Protein AF-A0A1I7Y9I7-F1 (afdb_monomer_lite)

Sequence (312 aa):
MQNTPDSHAILRVRGLSKQYANGHQALHALDLDIWRGEIFALLGSNGAGKTTLISIICGLVNRSSGTVLVDGADNVTDYKRARQKIGLVPQELSADSFETVWNTVSFSRGLFGKAPNPALIEQILKDLSLGTIMNWYAILAIYRYEMSRTRRTLLQSIVAPVISTALYFVVFGAAIGHRINEIGGVPYGAFIVPGLTMLSVLTHSVSNAAFGIYFPRFTRNIYEILSAPISHFEVTLAFVGAAATKSLFLAAIILITARLFVPYEIAHPIWMLCFLALTALTFSLLGFIIGIWADNFEKLQFVPMLILTPLT

pLDDT: mean 87.61, std 10.43, range [32.88, 97.62]

Radius of gyration: 32.24 Å; chains: 1; bounding box: 88×44×81 Å

Secondary structure (DSSP, 8-state):
--------EEEEEEEEEEE-TTS-EEEEEEEEEEETT--------TTSSHHHHHHHHTTSS--SEEEEEETTEETTTTHHHHHTT-----SS----TTS-HHHHHHHHHHHTTPPP-HHHHHHHHHHTT---S--HHHHHHHHHHHHHHHHTTHIIIIIHHHHHHHHHHHHHHHHHTTT--EETTEEHHHHHHHHHHHHHHHHHHHHHHHHHHHHHHHTTTHHHHHHSS--HHHHHHHHHHHHHHHHHHHHHHHHHHHHHHS----S-HHHHHHHHHHHHHHHHHHHHHHHHH-SSHHHHHHHHHHHTGGG-

Structure (mmCIF, N/CA/C/O backbone):
data_AF-A0A1I7Y9I7-F1
#
_entry.id   AF-A0A1I7Y9I7-F1
#
loop_
_atom_site.group_PDB
_atom_site.id
_atom_site.type_symbol
_atom_site.label_atom_id
_atom_site.label_alt_id
_atom_site.label_comp_id
_atom_site.label_asym_id
_atom_site.label_entity_id
_atom_site.label_seq_id
_atom_site.pdbx_PDB_ins_code
_atom_site.Cartn_x
_atom_site.Cartn_y
_atom_site.Cartn_z
_atom_site.occupancy
_atom_site.B_iso_or_equiv
_atom_site.auth_seq_id
_atom_site.auth_comp_id
_atom_site.auth_asym_id
_atom_site.auth_atom_id
_atom_site.pdbx_PDB_model_num
ATOM 1 N N . MET A 1 1 ? -47.576 -13.200 9.255 1.00 38.28 1 MET A N 1
ATOM 2 C CA . MET A 1 1 ? -47.176 -13.575 10.627 1.00 38.28 1 MET A CA 1
ATOM 3 C C . MET A 1 1 ? -46.655 -12.314 11.295 1.00 38.28 1 MET A C 1
ATOM 5 O O . MET A 1 1 ? -45.637 -11.793 10.865 1.00 38.28 1 MET A O 1
ATOM 9 N N . GLN A 1 2 ? -47.435 -11.739 12.211 1.00 32.88 2 GLN A N 1
ATOM 10 C CA . GLN A 1 2 ? -47.066 -10.536 12.959 1.00 32.88 2 GLN A CA 1
ATOM 11 C C . GLN A 1 2 ? -46.023 -10.930 14.012 1.00 32.88 2 GLN A C 1
ATOM 13 O O . GLN A 1 2 ? -46.322 -11.737 14.886 1.00 32.88 2 GLN A O 1
ATOM 18 N N . ASN A 1 3 ? -44.804 -10.398 13.897 1.00 39.28 3 ASN A N 1
ATOM 19 C CA . ASN A 1 3 ? -43.788 -10.483 14.945 1.00 39.28 3 ASN A CA 1
ATOM 20 C C . ASN A 1 3 ? -44.293 -9.665 16.140 1.00 39.28 3 ASN A C 1
ATOM 22 O O . ASN A 1 3 ? -44.240 -8.437 16.117 1.00 39.28 3 ASN A O 1
ATOM 26 N N . THR A 1 4 ? -44.802 -10.326 17.176 1.00 45.03 4 THR A N 1
ATOM 27 C CA . THR A 1 4 ? -44.813 -9.737 18.517 1.00 45.03 4 THR A CA 1
ATOM 28 C C . THR A 1 4 ? -43.364 -9.405 18.872 1.00 45.03 4 THR A C 1
ATOM 30 O O . THR A 1 4 ? -42.534 -10.314 18.815 1.00 45.03 4 THR A O 1
ATOM 33 N N . PRO A 1 5 ? -43.014 -8.142 19.175 1.00 50.31 5 PRO A N 1
ATOM 34 C CA . PRO A 1 5 ? -41.663 -7.820 19.609 1.00 50.31 5 PRO A CA 1
ATOM 35 C C . PRO A 1 5 ? -41.369 -8.631 20.871 1.00 50.31 5 PRO A C 1
ATOM 37 O O . PRO A 1 5 ? -42.155 -8.593 21.819 1.00 50.31 5 PRO A O 1
ATOM 40 N N . ASP A 1 6 ? -40.269 -9.388 20.867 1.00 54.31 6 ASP A N 1
ATOM 41 C CA . ASP A 1 6 ? -39.755 -10.039 22.069 1.00 54.31 6 ASP A CA 1
ATOM 42 C C . ASP A 1 6 ? -39.681 -8.979 23.175 1.00 54.31 6 ASP A C 1
ATOM 44 O O . ASP A 1 6 ? -38.880 -8.046 23.111 1.00 54.31 6 ASP A O 1
ATOM 48 N N . SER A 1 7 ? -40.513 -9.110 24.208 1.00 65.31 7 SER A N 1
ATOM 49 C CA . SER A 1 7 ? -40.593 -8.187 25.348 1.00 65.31 7 SER A CA 1
ATOM 50 C C . SER A 1 7 ? -39.390 -8.317 26.296 1.00 65.31 7 SER A C 1
ATOM 52 O O . SER A 1 7 ? -39.494 -8.075 27.501 1.00 65.31 7 SER A O 1
ATOM 54 N N . HIS A 1 8 ? -38.234 -8.718 25.769 1.00 81.25 8 HIS A N 1
ATOM 55 C CA . HIS A 1 8 ? -37.005 -8.975 26.499 1.00 81.25 8 HIS A CA 1
ATOM 56 C C . HIS A 1 8 ? -35.951 -7.917 26.147 1.00 81.25 8 HIS A C 1
ATOM 58 O O . HIS A 1 8 ? -35.305 -7.975 25.097 1.00 81.25 8 HIS A O 1
ATOM 64 N N . ALA A 1 9 ? -35.750 -6.954 27.049 1.00 90.75 9 ALA A N 1
ATOM 65 C CA . ALA A 1 9 ? -34.676 -5.972 26.929 1.00 90.75 9 ALA A CA 1
ATOM 66 C C . ALA A 1 9 ? -33.310 -6.681 26.989 1.00 90.75 9 ALA A C 1
ATOM 68 O O . ALA A 1 9 ? -33.041 -7.440 27.923 1.00 90.75 9 ALA A O 1
ATOM 69 N N . ILE A 1 10 ? -32.449 -6.451 25.992 1.00 95.25 10 ILE A N 1
ATOM 70 C CA . ILE A 1 10 ? -31.089 -7.009 25.962 1.00 95.25 10 ILE A CA 1
ATOM 71 C C . ILE A 1 10 ? -30.159 -6.261 26.923 1.00 95.25 10 ILE A C 1
ATOM 73 O O . ILE A 1 10 ? -29.255 -6.865 27.500 1.00 95.25 10 ILE A O 1
ATOM 77 N N . LEU A 1 11 ? -30.418 -4.971 27.141 1.00 96.75 11 LEU A N 1
ATOM 78 C CA . LEU A 1 11 ? -29.787 -4.152 28.167 1.00 96.75 11 LEU A CA 1
ATOM 79 C C . LEU A 1 11 ? -30.879 -3.451 28.972 1.00 96.75 11 LEU A C 1
ATOM 81 O O . LEU A 1 11 ? -31.744 -2.794 28.396 1.00 96.75 11 LEU A O 1
ATOM 85 N N . ARG A 1 12 ? -30.803 -3.553 30.297 1.00 97.19 12 ARG A N 1
ATOM 86 C CA . ARG A 1 12 ? -31.675 -2.833 31.225 1.00 97.19 12 ARG A CA 1
ATOM 87 C C . ARG A 1 12 ? -30.842 -2.118 32.274 1.00 97.19 12 ARG A C 1
ATOM 89 O O . ARG A 1 12 ? -30.102 -2.747 33.024 1.00 97.19 12 ARG A O 1
ATOM 96 N N . VAL A 1 13 ? -30.998 -0.808 32.343 1.00 97.38 13 VAL A N 1
ATOM 97 C CA . VAL A 1 13 ? -30.349 0.084 33.300 1.00 97.38 13 VAL A CA 1
ATOM 98 C C . VAL A 1 13 ? -31.434 0.709 34.167 1.00 97.38 13 VAL A C 1
ATOM 100 O O . VAL A 1 13 ? -32.435 1.199 33.636 1.00 97.38 13 VAL A O 1
ATOM 103 N N . ARG A 1 14 ? -31.260 0.664 35.492 1.00 97.25 14 ARG A N 1
ATOM 104 C CA . ARG A 1 14 ? -32.201 1.266 36.444 1.00 97.25 14 ARG A CA 1
ATOM 105 C C . ARG A 1 14 ? -31.511 2.106 37.505 1.00 97.25 14 ARG A C 1
ATOM 107 O O . ARG A 1 14 ? -30.622 1.600 38.196 1.00 97.25 14 ARG A O 1
ATOM 114 N N . GLY A 1 15 ? -31.943 3.358 37.650 1.00 96.38 15 GLY A N 1
ATOM 115 C CA . GLY A 1 15 ? -31.462 4.313 38.648 1.00 96.38 15 GLY A CA 1
ATOM 116 C C . GLY A 1 15 ? -29.943 4.497 38.641 1.00 96.38 15 GLY A C 1
ATOM 117 O O . GLY A 1 15 ? -29.339 4.712 39.694 1.00 96.38 15 GLY A O 1
ATOM 118 N N . LEU A 1 16 ? -29.295 4.351 37.482 1.00 96.81 16 LEU A N 1
ATOM 119 C CA . LEU A 1 16 ? -27.842 4.289 37.403 1.00 96.81 16 LEU A CA 1
ATOM 120 C C . LEU A 1 16 ? -27.217 5.647 37.715 1.00 96.81 16 LEU A C 1
ATOM 122 O O . LEU A 1 16 ? -27.436 6.628 37.007 1.00 96.81 16 LEU A O 1
ATOM 126 N N . SER A 1 17 ? -26.374 5.678 38.746 1.00 95.75 17 SER A N 1
ATOM 127 C CA . SER A 1 17 ? -25.630 6.879 39.124 1.00 95.75 17 SER A CA 1
ATOM 128 C C . SER A 1 17 ? -24.140 6.602 39.260 1.00 95.75 17 SER A C 1
ATOM 130 O O . SER A 1 17 ? -23.711 5.513 39.661 1.00 95.75 17 SER A O 1
ATOM 132 N N . LYS A 1 18 ? -23.336 7.622 38.953 1.00 95.81 18 LYS A N 1
ATOM 133 C CA . LYS A 1 18 ? -21.884 7.585 39.117 1.00 95.81 18 LYS A CA 1
ATOM 134 C C . LYS A 1 18 ? -21.380 8.912 39.652 1.00 95.81 18 LYS A C 1
ATOM 136 O O . LYS A 1 18 ? -21.510 9.936 38.987 1.00 95.81 18 LYS A O 1
ATOM 141 N N . GLN A 1 19 ? -20.739 8.851 40.811 1.00 94.44 19 GLN A N 1
ATOM 142 C CA . GLN A 1 19 ? -19.940 9.929 41.374 1.00 94.44 19 GLN A CA 1
ATOM 143 C C . GLN A 1 19 ? -18.486 9.462 41.486 1.00 94.44 19 GLN A C 1
ATOM 145 O O . GLN A 1 19 ? -18.211 8.328 41.894 1.00 94.44 19 GLN A O 1
ATOM 150 N N . TYR A 1 20 ? -17.557 10.311 41.058 1.00 91.50 20 TYR A N 1
ATOM 151 C CA . TYR A 1 20 ? -16.122 10.083 41.204 1.00 91.50 20 TYR A CA 1
ATOM 152 C C . TYR A 1 20 ? -15.622 10.634 42.545 1.00 91.50 20 TYR A C 1
ATOM 154 O O . TYR A 1 20 ? -16.283 11.455 43.175 1.00 91.50 20 TYR A O 1
ATOM 162 N N . ALA A 1 21 ? -14.444 10.186 42.992 1.00 88.69 21 ALA A N 1
ATOM 163 C CA . ALA A 1 21 ? -13.888 10.552 44.300 1.00 88.69 21 ALA A CA 1
ATOM 164 C C . ALA A 1 21 ? -13.658 12.067 44.476 1.00 88.69 21 ALA A C 1
ATOM 166 O O . ALA A 1 21 ? -13.706 12.574 45.588 1.00 88.69 21 ALA A O 1
ATOM 167 N N . ASN A 1 22 ? -13.470 12.798 43.375 1.00 89.81 22 ASN A N 1
ATOM 168 C CA . ASN A 1 22 ? -13.373 14.260 43.349 1.00 89.81 22 ASN A CA 1
ATOM 169 C C . ASN A 1 22 ? -14.732 14.976 43.516 1.00 89.81 22 ASN A C 1
ATOM 171 O O . ASN A 1 22 ? -14.813 16.184 43.324 1.00 89.81 22 ASN A O 1
ATOM 175 N N . GLY A 1 23 ? -15.807 14.237 43.797 1.00 86.69 23 GLY A N 1
ATOM 176 C CA . GLY A 1 23 ? -17.163 14.760 43.932 1.00 86.69 23 GLY A CA 1
ATOM 177 C C . GLY A 1 23 ? -17.905 14.949 42.608 1.00 86.69 23 GLY A C 1
ATOM 178 O O . GLY A 1 23 ? -19.117 15.159 42.638 1.00 86.69 23 GLY A O 1
ATOM 179 N N . HIS A 1 24 ? -17.238 14.818 41.453 1.00 90.44 24 HIS A N 1
ATOM 180 C CA . HIS A 1 24 ? -17.866 15.008 40.145 1.00 90.44 24 HIS A CA 1
ATOM 181 C C . HIS A 1 24 ? -18.912 13.921 39.873 1.00 90.44 24 HIS A C 1
ATOM 183 O O . HIS A 1 24 ? -18.593 12.729 39.772 1.00 90.44 24 HIS A O 1
ATOM 189 N N . GLN A 1 25 ? -20.163 14.339 39.702 1.00 91.44 25 GLN A N 1
ATOM 190 C CA . GLN A 1 25 ? -21.264 13.461 39.334 1.00 91.44 25 GLN A CA 1
ATOM 191 C C . GLN A 1 25 ? -21.340 13.339 37.811 1.00 91.44 25 GLN A C 1
ATOM 193 O O . GLN A 1 25 ? -21.573 14.313 37.109 1.00 91.44 25 GLN A O 1
ATOM 198 N N . ALA A 1 26 ? -21.088 12.137 37.298 1.00 91.75 26 ALA A N 1
ATOM 199 C CA . ALA A 1 26 ? -21.050 11.864 35.863 1.00 91.75 26 ALA A CA 1
ATOM 200 C C . ALA A 1 26 ? -22.346 11.251 35.321 1.00 91.75 26 ALA A C 1
ATOM 202 O O . ALA A 1 26 ? -22.600 11.361 34.127 1.00 91.75 26 ALA A O 1
ATOM 203 N N . LEU A 1 27 ? -23.144 10.590 36.169 1.00 93.81 27 LEU A N 1
ATOM 204 C CA . LEU A 1 27 ? -24.463 10.055 35.813 1.00 93.81 27 LEU A CA 1
ATOM 205 C C . LEU A 1 27 ? -25.459 10.323 36.946 1.00 93.81 27 LEU A C 1
ATOM 207 O O . LEU A 1 27 ? -25.121 10.143 38.123 1.00 93.81 27 LEU A O 1
ATOM 211 N N . HIS A 1 28 ? -26.682 10.703 36.576 1.00 93.62 28 HIS A N 1
ATOM 212 C CA . HIS A 1 28 ? -27.761 11.094 37.485 1.00 93.62 28 HIS A CA 1
ATOM 213 C C . HIS A 1 28 ? -28.963 10.154 37.314 1.00 93.62 28 HIS A C 1
ATOM 215 O O . HIS A 1 28 ? -29.767 10.375 36.416 1.00 93.62 28 HIS A O 1
ATOM 221 N N . ALA A 1 29 ? -29.063 9.113 38.150 1.00 93.38 29 ALA A N 1
ATOM 222 C CA . ALA A 1 29 ? -30.206 8.191 38.234 1.00 93.38 29 ALA A CA 1
ATOM 223 C C . ALA A 1 29 ? -30.833 7.808 36.874 1.00 93.38 29 ALA A C 1
ATOM 225 O O . ALA A 1 29 ? -32.035 7.934 36.672 1.00 93.38 29 ALA A O 1
ATOM 226 N N . LEU A 1 30 ? -30.000 7.361 35.934 1.00 94.88 30 LEU A N 1
ATOM 227 C CA . LEU A 1 30 ? -30.407 7.061 34.564 1.00 94.88 30 LEU A CA 1
ATOM 228 C C . LEU A 1 30 ? -31.185 5.738 34.489 1.00 94.88 30 LEU A C 1
ATOM 230 O O . LEU A 1 30 ? -30.700 4.707 34.965 1.00 94.88 30 LEU A O 1
ATOM 234 N N . ASP A 1 31 ? -32.323 5.760 33.799 1.00 96.25 31 ASP A N 1
ATOM 235 C CA . ASP A 1 31 ? -33.050 4.575 33.343 1.00 96.25 31 ASP A CA 1
ATOM 236 C C . ASP A 1 31 ? -32.919 4.442 31.820 1.00 96.25 31 ASP A C 1
ATOM 238 O O . ASP A 1 31 ? -33.086 5.414 31.084 1.00 96.25 31 ASP A O 1
ATOM 242 N N . LEU A 1 32 ? -32.600 3.240 31.340 1.00 95.88 32 LEU A N 1
ATOM 243 C CA . LEU A 1 32 ? -32.467 2.943 29.912 1.00 95.88 32 LEU A CA 1
ATOM 244 C C . LEU A 1 32 ? -32.818 1.478 29.658 1.00 95.88 32 LEU A C 1
ATOM 246 O O . LEU A 1 32 ? -32.292 0.594 30.332 1.00 95.88 32 LEU A O 1
ATOM 250 N N . ASP A 1 33 ? -33.660 1.226 28.663 1.00 95.81 33 ASP A N 1
ATOM 251 C CA . ASP A 1 33 ? -33.882 -0.105 28.102 1.00 95.81 33 ASP A CA 1
ATOM 252 C C . ASP A 1 33 ? -33.465 -0.094 26.635 1.00 95.81 33 ASP A C 1
ATOM 254 O O . ASP A 1 33 ? -33.832 0.819 25.901 1.00 95.81 33 ASP A O 1
ATOM 258 N N . ILE A 1 34 ? -32.707 -1.109 26.223 1.00 95.75 34 ILE A N 1
ATOM 259 C CA . ILE A 1 34 ? -32.416 -1.388 24.815 1.00 95.75 34 ILE A CA 1
ATOM 260 C C . ILE A 1 34 ? -32.952 -2.780 24.508 1.00 95.75 34 ILE A C 1
ATOM 262 O O . ILE A 1 34 ? -32.683 -3.739 25.244 1.00 95.75 34 ILE A O 1
ATOM 266 N N . TRP A 1 35 ? -33.702 -2.899 23.421 1.00 94.44 35 TRP A N 1
ATOM 267 C CA . TRP A 1 35 ? -34.320 -4.146 22.987 1.00 94.44 35 TRP A CA 1
ATOM 268 C C . TRP A 1 35 ? -33.414 -4.919 22.025 1.00 94.44 35 TRP A C 1
ATOM 270 O O . TRP A 1 35 ? -32.509 -4.377 21.387 1.00 94.44 35 TRP A O 1
ATOM 280 N N . ARG A 1 36 ? -33.617 -6.235 21.928 1.00 92.50 36 ARG A N 1
ATOM 281 C CA . ARG A 1 36 ? -32.834 -7.071 21.009 1.00 92.50 36 ARG A CA 1
ATOM 282 C C . ARG A 1 36 ? -33.066 -6.611 19.561 1.00 92.50 36 ARG A C 1
ATOM 284 O O . ARG A 1 36 ? -34.201 -6.543 19.111 1.00 92.50 36 ARG A O 1
ATOM 291 N N . GLY A 1 37 ? -31.979 -6.341 18.836 1.00 90.44 37 GLY A N 1
ATOM 292 C CA . GLY A 1 37 ? -32.019 -5.865 17.446 1.00 90.44 37 GLY A CA 1
ATOM 293 C C . GLY A 1 37 ? -32.150 -4.346 17.292 1.00 90.44 37 GLY A C 1
ATOM 294 O O . GLY A 1 37 ? -32.095 -3.850 16.170 1.00 90.44 37 GLY A O 1
ATOM 295 N N . GLU A 1 38 ? -32.284 -3.605 18.392 1.00 93.00 38 GLU A N 1
ATOM 296 C CA . GLU A 1 38 ? -32.319 -2.145 18.374 1.00 93.00 38 GLU A CA 1
ATOM 297 C C . GLU A 1 38 ? -30.912 -1.550 18.214 1.00 93.00 38 GLU A C 1
ATOM 299 O O . GLU A 1 38 ? -29.943 -2.022 18.813 1.00 93.00 38 GLU A O 1
ATOM 304 N N . ILE A 1 39 ? -30.809 -0.481 17.421 1.00 93.25 39 ILE A N 1
ATOM 305 C CA . ILE A 1 39 ? -29.609 0.354 17.330 1.00 93.25 39 ILE A CA 1
ATOM 306 C C . ILE A 1 39 ? -29.870 1.616 18.145 1.00 93.25 39 ILE A C 1
ATOM 308 O O . ILE A 1 39 ? -30.715 2.433 17.783 1.00 93.25 39 ILE A O 1
ATOM 312 N N . PHE A 1 40 ? -29.117 1.786 19.228 1.00 93.25 40 PHE A N 1
ATOM 313 C CA . PHE A 1 40 ? -29.239 2.933 20.119 1.00 93.25 40 PHE A CA 1
ATOM 314 C C . PHE A 1 40 ? -28.065 3.898 19.922 1.00 93.25 40 PHE A C 1
ATOM 316 O O . PHE A 1 40 ? -26.903 3.509 20.054 1.00 93.25 40 PHE A O 1
ATOM 323 N N . ALA A 1 41 ? -28.360 5.167 19.633 1.00 93.38 41 ALA A N 1
ATOM 324 C CA . ALA A 1 41 ? -27.356 6.216 19.482 1.00 93.38 41 ALA A CA 1
ATOM 325 C C . ALA A 1 41 ? -27.332 7.128 20.717 1.00 93.38 41 ALA A C 1
ATOM 327 O O . ALA A 1 41 ? -28.344 7.722 21.083 1.00 93.38 41 ALA A O 1
ATOM 328 N N . LEU A 1 42 ? -26.159 7.278 21.337 1.00 92.06 42 LEU A N 1
ATOM 329 C CA . LEU A 1 42 ? -25.968 8.136 22.507 1.00 92.06 42 LEU A CA 1
ATOM 330 C C . LEU A 1 42 ? -25.325 9.473 22.102 1.00 92.06 42 LEU A C 1
ATOM 332 O O . LEU A 1 42 ? -24.136 9.534 21.791 1.00 92.06 42 LEU A O 1
ATOM 336 N N . LEU A 1 43 ? -26.105 10.554 22.145 1.00 92.62 43 LEU A N 1
ATOM 337 C CA . LEU A 1 43 ? -25.682 11.916 21.796 1.00 92.62 43 LEU A CA 1
ATOM 338 C C . LEU A 1 43 ? -25.595 12.818 23.033 1.00 92.62 43 LEU A C 1
ATOM 340 O O . LEU A 1 43 ? -26.382 12.704 23.965 1.00 92.62 43 LEU A O 1
ATOM 344 N N . GLY A 1 44 ? -24.623 13.731 23.042 1.00 90.56 44 GLY A N 1
ATOM 345 C CA . GLY A 1 44 ? -24.433 14.703 24.121 1.00 90.56 44 GLY A CA 1
ATOM 346 C C . GLY A 1 44 ? -23.098 15.439 24.012 1.00 90.56 44 GLY A C 1
ATOM 347 O O . GLY A 1 44 ? -22.206 14.993 23.287 1.00 90.56 44 GLY A O 1
ATOM 348 N N . SER A 1 45 ? -22.929 16.535 24.753 1.00 91.81 45 SER A N 1
ATOM 349 C CA . SER A 1 45 ? -21.682 17.314 24.803 1.00 91.81 45 SER A CA 1
ATOM 350 C C . SER A 1 45 ? -20.503 16.513 25.383 1.00 91.81 45 SER A C 1
ATOM 352 O O . SER A 1 45 ? -20.665 15.428 25.963 1.00 91.81 45 SER A O 1
ATOM 354 N N . ASN A 1 46 ? -19.279 17.016 25.209 1.00 87.50 46 ASN A N 1
ATOM 355 C CA . ASN A 1 46 ? -18.111 16.452 25.888 1.00 87.50 46 ASN A CA 1
ATOM 356 C C . ASN A 1 46 ? -18.291 16.574 27.406 1.00 87.50 46 ASN A C 1
ATOM 358 O O . ASN A 1 46 ? -18.728 17.608 27.899 1.00 87.50 46 ASN A O 1
ATOM 362 N N . GLY A 1 47 ? -18.002 15.495 28.136 1.00 85.00 47 GLY A N 1
ATOM 363 C CA . GLY A 1 47 ? -18.220 15.432 29.586 1.00 85.00 47 GLY A CA 1
ATOM 364 C C . GLY A 1 47 ? -19.630 15.018 30.026 1.00 85.00 47 GLY A C 1
ATOM 365 O O . GLY A 1 47 ? -19.818 14.752 31.205 1.00 85.00 47 GLY A O 1
ATOM 366 N N . ALA A 1 48 ? -20.594 14.836 29.114 1.00 88.88 48 ALA A N 1
ATOM 367 C CA . ALA A 1 48 ? -21.971 14.430 29.448 1.00 88.88 48 ALA A CA 1
ATOM 368 C C . ALA A 1 48 ? -22.129 12.993 30.011 1.00 88.88 48 ALA A C 1
ATOM 370 O O . ALA A 1 48 ? -23.235 12.471 30.072 1.00 88.88 48 ALA A O 1
ATOM 371 N N . GLY A 1 49 ? -21.036 12.300 30.351 1.00 91.31 49 GLY A N 1
ATOM 372 C CA . GLY A 1 49 ? -21.089 10.954 30.933 1.00 91.31 49 GLY A CA 1
ATOM 373 C C . GLY A 1 49 ? -21.246 9.801 29.934 1.00 91.31 49 GLY A C 1
ATOM 374 O O . GLY A 1 49 ? -21.378 8.658 30.358 1.00 91.31 49 GLY A O 1
ATOM 375 N N . LYS A 1 50 ? -21.168 10.044 28.617 1.00 94.38 50 LYS A N 1
ATOM 376 C CA . LYS A 1 50 ? -21.311 9.001 27.575 1.00 94.38 50 LYS A CA 1
ATOM 377 C C . LYS A 1 50 ? -20.327 7.839 27.746 1.00 94.38 50 LYS A C 1
ATOM 379 O O . LYS A 1 50 ? -20.721 6.683 27.881 1.00 94.38 50 LYS A O 1
ATOM 384 N N . THR A 1 51 ? -19.038 8.166 27.807 1.00 93.06 51 THR A N 1
ATOM 385 C CA . THR A 1 51 ? -17.962 7.189 28.010 1.00 93.06 51 THR A CA 1
ATOM 386 C C . THR A 1 51 ? -18.067 6.521 29.379 1.00 93.06 51 THR A C 1
ATOM 388 O O . THR A 1 51 ? -17.767 5.335 29.505 1.00 93.06 51 THR A O 1
ATOM 391 N N . THR A 1 52 ? -18.555 7.243 30.394 1.00 94.38 52 THR A N 1
ATOM 392 C CA . THR A 1 52 ? -18.812 6.695 31.732 1.00 94.38 52 THR A CA 1
ATOM 393 C C . THR A 1 52 ? -19.938 5.663 31.704 1.00 94.38 52 THR A C 1
ATOM 395 O O . THR A 1 52 ? -19.770 4.585 32.266 1.00 94.38 52 THR A O 1
ATOM 398 N N . LEU A 1 53 ? -21.049 5.948 31.017 1.00 95.19 53 LEU A N 1
ATOM 399 C CA . LEU A 1 53 ? -22.171 5.026 30.848 1.00 95.19 53 LEU A CA 1
ATOM 400 C C . LEU A 1 53 ? -21.725 3.741 30.145 1.00 95.19 53 LEU A C 1
ATOM 402 O O . LEU A 1 53 ? -21.933 2.656 30.683 1.00 95.19 53 LEU A O 1
ATOM 406 N N . ILE A 1 54 ? -21.055 3.865 28.994 1.00 95.00 54 ILE A N 1
ATOM 407 C CA . ILE A 1 54 ? -20.549 2.713 28.230 1.00 95.00 54 ILE A CA 1
ATOM 408 C C . ILE A 1 54 ? -19.572 1.894 29.083 1.00 95.00 54 ILE A C 1
ATOM 410 O O . ILE A 1 54 ? -19.727 0.682 29.208 1.00 95.00 54 ILE A O 1
ATOM 414 N N . SER A 1 55 ? -18.617 2.550 29.747 1.00 93.75 55 SER A N 1
ATOM 415 C CA . SER A 1 55 ? -17.647 1.876 30.621 1.00 93.75 55 SER A CA 1
ATOM 416 C C . SER A 1 55 ? -18.305 1.132 31.781 1.00 93.75 55 SER A C 1
ATOM 418 O O . SER A 1 55 ? -17.860 0.042 32.138 1.00 93.75 55 SER A O 1
ATOM 420 N N . ILE A 1 56 ? -19.363 1.694 32.374 1.00 95.69 56 ILE A N 1
ATOM 421 C CA . ILE A 1 56 ? -20.121 1.012 33.424 1.00 95.69 56 ILE A CA 1
ATOM 422 C C . ILE A 1 56 ? -20.856 -0.191 32.843 1.00 95.69 56 ILE A C 1
ATOM 424 O O . ILE A 1 56 ? -20.736 -1.274 33.403 1.00 95.69 56 ILE A O 1
ATOM 428 N N . ILE A 1 57 ? -21.562 -0.047 31.718 1.00 95.50 57 ILE A N 1
ATOM 429 C CA . ILE A 1 57 ? -22.279 -1.161 31.075 1.00 95.50 57 ILE A CA 1
ATOM 430 C C . ILE A 1 57 ? -21.328 -2.326 30.779 1.00 95.50 57 ILE A C 1
ATOM 432 O O . ILE A 1 57 ? -21.624 -3.464 31.138 1.00 95.50 57 ILE A O 1
ATOM 436 N N . CYS A 1 58 ? -20.146 -2.038 30.230 1.00 93.81 58 CYS A N 1
ATOM 437 C CA . CYS A 1 58 ? -19.107 -3.032 29.953 1.00 93.81 58 CYS A CA 1
ATOM 438 C C . CYS A 1 58 ? -18.421 -3.597 31.216 1.00 93.81 58 CYS A C 1
ATOM 440 O O . CYS A 1 58 ? -17.601 -4.511 31.117 1.00 93.81 58 CYS A O 1
ATOM 442 N N . GLY A 1 59 ? -18.723 -3.066 32.405 1.00 92.38 59 GLY A N 1
ATOM 443 C CA . GLY A 1 59 ? -18.125 -3.490 33.672 1.00 92.38 59 GLY A CA 1
ATOM 444 C C . GLY A 1 59 ? -16.644 -3.120 33.804 1.00 92.38 59 GLY A C 1
ATOM 445 O O . GLY A 1 59 ? -15.897 -3.848 34.459 1.00 92.38 59 GLY A O 1
ATOM 446 N N . LEU A 1 60 ? -16.211 -2.037 33.149 1.00 91.50 60 LEU A N 1
ATOM 447 C CA . LEU A 1 60 ? -14.860 -1.463 33.242 1.00 91.50 60 LEU A CA 1
ATOM 448 C C . LEU A 1 60 ? -14.745 -0.437 34.374 1.00 91.50 60 LEU A C 1
ATOM 450 O O . LEU A 1 60 ? -13.670 -0.226 34.927 1.00 91.50 60 LEU A O 1
ATOM 454 N N . VAL A 1 61 ? -15.860 0.205 34.723 1.00 92.12 61 VAL A N 1
ATOM 455 C CA . VAL A 1 61 ? -15.954 1.174 35.816 1.00 92.12 61 VAL A CA 1
ATOM 456 C C . VAL A 1 61 ? -17.112 0.776 36.721 1.00 92.12 61 VAL A C 1
ATOM 458 O O . VAL A 1 61 ? -18.216 0.516 36.250 1.00 92.12 61 VAL A O 1
ATOM 461 N N . ASN A 1 62 ? -16.888 0.772 38.034 1.00 91.19 62 ASN A N 1
ATOM 462 C CA . ASN A 1 62 ? -17.952 0.479 38.992 1.00 91.19 62 ASN A CA 1
ATOM 463 C C . ASN A 1 62 ? -18.960 1.633 39.064 1.00 91.19 62 ASN A C 1
ATOM 465 O O . ASN A 1 62 ? -18.569 2.799 39.194 1.00 91.19 62 ASN A O 1
ATOM 469 N N . ARG A 1 63 ? -20.253 1.305 39.032 1.00 93.94 63 ARG A N 1
ATOM 470 C CA . ARG A 1 63 ? -21.352 2.231 39.348 1.00 93.94 63 ARG A CA 1
ATOM 471 C C . ARG A 1 63 ? -21.328 2.633 40.829 1.00 93.94 63 ARG A C 1
ATOM 473 O O . ARG A 1 63 ? -20.834 1.871 41.654 1.00 93.94 63 ARG A O 1
ATOM 480 N N . SER A 1 64 ? -21.855 3.812 41.164 1.00 94.94 64 SER A N 1
ATOM 481 C CA . SER A 1 64 ? -22.042 4.223 42.569 1.00 94.94 64 SER A CA 1
ATOM 482 C C . SER A 1 64 ? -23.350 3.668 43.139 1.00 94.94 64 SER A C 1
ATOM 484 O O . SER A 1 64 ? -23.388 3.241 44.286 1.00 94.94 64 SER A O 1
ATOM 486 N N . SER A 1 65 ? -24.411 3.644 42.331 1.00 95.25 65 SER A N 1
ATOM 487 C CA . SER A 1 65 ? -25.710 3.053 42.671 1.00 95.25 65 SER A CA 1
ATOM 488 C C . SER A 1 65 ? -26.465 2.629 41.404 1.00 95.25 65 SER A C 1
ATOM 490 O O . SER A 1 65 ? -25.998 2.868 40.285 1.00 95.25 65 SER A O 1
ATOM 492 N N . GLY A 1 66 ? -27.618 1.980 41.582 1.00 95.56 66 GLY A N 1
ATOM 493 C CA . GLY A 1 66 ? -28.460 1.473 40.496 1.00 95.56 66 GLY A CA 1
ATOM 494 C C . GLY A 1 66 ? -28.122 0.041 40.082 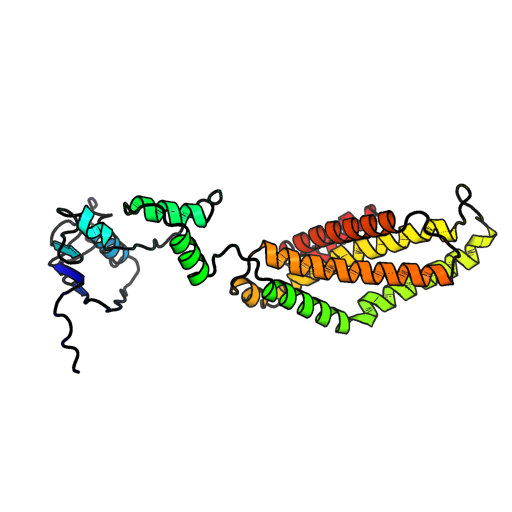1.00 95.56 66 GLY A C 1
ATOM 495 O O . GLY A 1 66 ? -27.324 -0.634 40.736 1.00 95.56 66 GLY A O 1
ATOM 496 N N . THR A 1 67 ? -28.749 -0.425 39.000 1.00 96.38 67 THR A N 1
ATOM 497 C CA . THR A 1 67 ? -28.556 -1.769 38.432 1.00 96.38 67 THR A CA 1
ATOM 498 C C . THR A 1 67 ? -28.370 -1.732 36.917 1.00 96.38 67 THR A C 1
ATOM 500 O O . THR A 1 67 ? -28.910 -0.860 36.238 1.00 96.38 67 THR A O 1
ATOM 503 N N . VAL A 1 68 ? -27.575 -2.667 36.395 1.00 97.62 68 VAL A N 1
ATOM 504 C CA . VAL A 1 68 ? -27.318 -2.861 34.965 1.00 97.62 68 VAL A CA 1
ATOM 505 C C . VAL A 1 68 ? -27.362 -4.355 34.683 1.00 97.62 68 VAL A C 1
ATOM 507 O O . VAL A 1 68 ? -26.501 -5.100 35.151 1.00 97.62 68 VAL A O 1
ATOM 510 N N . LEU A 1 69 ? -28.364 -4.771 33.916 1.00 96.88 69 LEU A N 1
ATOM 511 C CA . LEU A 1 69 ? -28.588 -6.148 33.501 1.00 96.88 69 LEU A CA 1
ATOM 512 C C . LEU A 1 69 ? -28.328 -6.276 31.999 1.00 96.88 69 LEU A C 1
ATOM 514 O O . LEU A 1 69 ? -28.912 -5.541 31.203 1.00 96.88 69 LEU A O 1
ATOM 518 N N . VAL A 1 70 ? -27.482 -7.229 31.618 1.00 96.50 70 VAL A N 1
ATOM 519 C CA . VAL A 1 70 ? -27.150 -7.567 30.230 1.00 96.50 70 VAL A CA 1
ATOM 520 C C . VAL A 1 70 ? -27.620 -8.988 29.961 1.00 96.50 70 VAL A C 1
ATOM 522 O O . VAL A 1 70 ? -27.110 -9.932 30.559 1.00 96.50 70 VAL A O 1
ATOM 525 N N . ASP A 1 71 ? -28.616 -9.143 29.089 1.00 94.00 71 ASP A N 1
ATOM 526 C CA . ASP A 1 71 ? -29.270 -10.430 28.802 1.00 94.00 71 ASP A CA 1
ATOM 527 C C . ASP A 1 71 ? -29.690 -11.172 30.096 1.00 94.00 71 ASP A C 1
ATOM 529 O O . ASP A 1 71 ? -29.506 -12.381 30.240 1.00 94.00 71 ASP A O 1
ATOM 533 N N . GLY A 1 72 ? -30.180 -10.406 31.082 1.00 93.00 72 GLY A N 1
ATOM 534 C CA . GLY A 1 72 ? -30.599 -10.887 32.404 1.00 93.00 72 GLY A CA 1
ATOM 535 C C . GLY A 1 72 ? -29.492 -11.040 33.460 1.00 93.00 72 GLY A C 1
ATOM 536 O O . GLY A 1 72 ? -29.819 -11.282 34.619 1.00 93.00 72 GLY A O 1
ATOM 537 N N . ALA A 1 73 ? -28.212 -10.876 33.113 1.00 95.31 73 ALA A N 1
ATOM 538 C CA . ALA A 1 73 ? -27.085 -10.982 34.048 1.00 95.31 73 ALA A CA 1
ATOM 539 C C . ALA A 1 73 ? -26.638 -9.602 34.563 1.00 95.31 73 ALA A C 1
ATOM 541 O O . ALA A 1 73 ? -26.409 -8.695 33.762 1.00 95.31 73 ALA A O 1
ATOM 542 N N . ASP A 1 74 ? -26.477 -9.427 35.880 1.00 94.94 74 ASP A N 1
ATOM 543 C CA . ASP A 1 74 ? -25.933 -8.177 36.432 1.00 94.94 74 ASP A CA 1
ATOM 544 C C . ASP A 1 74 ? -24.435 -8.055 36.124 1.00 94.94 74 ASP A C 1
ATOM 546 O O . ASP A 1 74 ? -23.659 -8.996 36.298 1.00 94.94 74 ASP A O 1
ATOM 550 N N . ASN A 1 75 ? -24.023 -6.877 35.659 1.00 93.56 75 ASN A N 1
ATOM 551 C CA . ASN A 1 75 ? -22.658 -6.629 35.200 1.00 93.56 75 ASN A CA 1
ATOM 552 C C . ASN A 1 75 ? -21.586 -6.649 36.310 1.00 93.56 75 ASN A C 1
ATOM 554 O O . ASN A 1 75 ? -20.398 -6.686 35.985 1.00 93.56 75 ASN A O 1
ATOM 558 N N . VAL A 1 76 ? -21.981 -6.621 37.589 1.00 92.81 76 VAL A N 1
ATOM 559 C CA . VAL A 1 76 ? -21.089 -6.707 38.753 1.00 92.81 76 VAL A CA 1
ATOM 560 C C . VAL A 1 76 ? -21.160 -8.096 39.380 1.00 92.81 76 VAL A C 1
ATOM 562 O O . VAL A 1 76 ? -20.129 -8.756 39.507 1.00 92.81 76 VAL A O 1
ATOM 565 N N . THR A 1 77 ? -22.349 -8.565 39.768 1.00 93.50 77 THR A N 1
ATOM 566 C CA . THR A 1 77 ? -22.474 -9.835 40.510 1.00 93.50 77 THR A CA 1
ATOM 567 C C . THR A 1 77 ? -22.371 -11.068 39.611 1.00 93.50 77 THR A C 1
ATOM 569 O O . THR A 1 77 ? -21.832 -12.082 40.048 1.00 93.50 77 THR A O 1
ATOM 572 N N . ASP A 1 78 ? -22.794 -10.973 38.346 1.00 94.56 78 ASP A N 1
ATOM 573 C CA . ASP A 1 78 ? -22.698 -12.034 37.331 1.00 94.56 78 ASP A CA 1
ATOM 574 C C . ASP A 1 78 ? -21.850 -11.578 36.125 1.00 94.56 78 ASP A C 1
ATOM 576 O O . ASP A 1 78 ? -22.142 -11.824 34.948 1.00 94.56 78 ASP A O 1
ATOM 580 N N . TYR A 1 79 ? -20.755 -10.871 36.429 1.00 92.94 79 TYR A N 1
ATOM 581 C CA . TYR A 1 79 ? -19.913 -10.190 35.443 1.00 92.94 79 TYR A CA 1
ATOM 582 C C . TYR A 1 79 ? -19.402 -11.111 34.325 1.00 92.94 79 TYR A C 1
ATOM 584 O O . TYR A 1 79 ? -19.254 -10.666 33.187 1.00 92.94 79 TYR A O 1
ATOM 592 N N . LYS A 1 80 ? -19.127 -12.395 34.608 1.00 92.50 80 LYS A N 1
ATOM 593 C CA . LYS A 1 80 ? -18.652 -13.350 33.590 1.00 92.50 80 LYS A CA 1
ATOM 594 C C . LYS A 1 80 ? -19.715 -13.582 32.521 1.00 92.50 80 LYS A C 1
ATOM 596 O O . LYS A 1 80 ? -19.400 -13.524 31.333 1.00 92.50 80 LYS A O 1
ATOM 601 N N . ARG A 1 81 ? -20.964 -13.817 32.933 1.00 93.56 81 ARG A N 1
ATOM 602 C CA . ARG A 1 81 ? -22.081 -14.055 32.017 1.00 93.56 81 ARG A CA 1
ATOM 603 C C . ARG A 1 81 ? -22.452 -12.786 31.258 1.00 93.56 81 ARG A C 1
ATOM 605 O O . ARG A 1 81 ? -22.664 -12.859 30.051 1.00 93.56 81 ARG A O 1
ATOM 612 N N . ALA A 1 82 ? -22.439 -11.633 31.929 1.00 94.19 82 ALA A N 1
ATOM 613 C CA . ALA A 1 82 ? -22.657 -10.341 31.284 1.00 94.19 82 ALA A CA 1
ATOM 614 C C . ALA A 1 82 ? -21.593 -10.062 30.204 1.00 94.19 82 ALA A C 1
ATOM 616 O O . ALA A 1 82 ? -21.931 -9.789 29.055 1.00 94.19 82 ALA A O 1
ATOM 617 N N . ARG A 1 83 ? -20.299 -10.216 30.520 1.00 93.06 83 ARG A N 1
ATOM 618 C CA . ARG A 1 83 ? -19.197 -9.946 29.574 1.00 93.06 83 ARG A CA 1
ATOM 619 C C . ARG A 1 83 ? -19.189 -10.874 28.360 1.00 93.06 83 ARG A C 1
ATOM 621 O O . ARG A 1 83 ? -18.810 -10.437 27.283 1.00 93.06 83 ARG A O 1
ATOM 628 N N . GLN A 1 84 ? -19.668 -12.113 28.483 1.00 92.69 84 GLN A N 1
ATOM 629 C CA . GLN A 1 84 ? -19.831 -13.013 27.330 1.00 92.69 84 GLN A CA 1
ATOM 630 C C . GLN A 1 84 ? -20.842 -12.506 26.288 1.00 92.69 84 GLN A C 1
ATOM 632 O O . GLN A 1 84 ? -20.858 -13.007 25.164 1.00 92.69 84 GLN A O 1
ATOM 637 N N . LYS A 1 85 ? -21.697 -11.545 26.654 1.00 93.62 85 LYS A N 1
ATOM 638 C CA . LYS A 1 85 ? -22.738 -10.964 25.797 1.00 93.62 85 LYS A CA 1
ATOM 639 C C . LYS A 1 85 ? -22.381 -9.572 25.274 1.00 93.62 85 LYS A C 1
ATOM 641 O O . LYS A 1 85 ? -23.151 -9.015 24.498 1.00 93.62 85 LYS A O 1
ATOM 646 N N . ILE A 1 86 ? -21.237 -9.019 25.677 1.00 93.88 86 ILE A N 1
ATOM 647 C CA . ILE A 1 86 ? -20.810 -7.661 25.332 1.00 93.88 86 ILE A CA 1
ATOM 648 C C . ILE A 1 86 ? -19.598 -7.729 24.403 1.00 93.88 86 ILE A C 1
ATOM 650 O O . ILE A 1 86 ? -18.571 -8.304 24.753 1.00 93.88 86 ILE A O 1
ATOM 654 N N . GLY A 1 87 ? -19.704 -7.084 23.242 1.00 92.38 87 GLY A N 1
ATOM 655 C CA . GLY A 1 87 ? -18.557 -6.686 22.428 1.00 92.38 87 GLY A CA 1
ATOM 656 C C . GLY A 1 87 ? -18.294 -5.195 22.621 1.00 92.38 87 GLY A C 1
ATOM 657 O O . GLY A 1 87 ? -19.226 -4.399 22.535 1.00 92.38 87 GLY A O 1
ATOM 658 N N . LEU A 1 88 ? -17.046 -4.814 22.896 1.00 91.44 88 LEU A N 1
ATOM 659 C CA . LEU A 1 88 ? -16.635 -3.417 23.047 1.00 91.44 88 LEU A CA 1
ATOM 660 C C . LEU A 1 88 ? -15.599 -3.068 21.979 1.00 91.44 88 LEU A C 1
ATOM 662 O O . LEU A 1 88 ? -14.568 -3.728 21.883 1.00 91.44 88 LEU A O 1
ATOM 666 N N . VAL A 1 89 ? -15.858 -1.997 21.233 1.00 90.38 89 VAL A N 1
ATOM 667 C CA . VAL A 1 89 ? -14.867 -1.346 20.371 1.00 90.38 89 VAL A CA 1
ATOM 668 C C . VAL A 1 89 ? -14.410 -0.073 21.091 1.00 90.38 89 VAL A C 1
ATOM 670 O O . VAL A 1 89 ? -15.238 0.817 21.302 1.00 90.38 89 VAL A O 1
ATOM 673 N N . PRO A 1 90 ? -13.149 0.010 21.550 1.00 84.75 90 PRO A N 1
ATOM 674 C CA . PRO A 1 90 ? -12.655 1.182 22.261 1.00 84.75 90 PRO A CA 1
ATOM 675 C C . PRO A 1 90 ? -12.532 2.389 21.324 1.00 84.75 90 PRO A C 1
ATOM 677 O O . PRO A 1 90 ? -12.415 2.244 20.109 1.00 84.75 90 PRO A O 1
ATOM 680 N N . GLN A 1 91 ? -12.546 3.591 21.904 1.00 80.25 91 GLN A N 1
ATOM 681 C CA . GLN A 1 91 ? -12.407 4.841 21.152 1.00 80.25 91 GLN A CA 1
ATOM 682 C C . GLN A 1 91 ? -11.010 4.988 20.528 1.00 80.25 91 GLN A C 1
ATOM 684 O O . GLN A 1 91 ? -10.888 5.457 19.400 1.00 80.25 91 GLN A O 1
ATOM 689 N N . GLU A 1 92 ? -9.974 4.570 21.255 1.00 77.81 92 GLU A N 1
ATOM 690 C CA . GLU A 1 92 ? -8.602 4.488 20.762 1.00 77.81 92 GLU A CA 1
ATOM 691 C C . GLU A 1 92 ? -8.251 3.018 20.537 1.00 77.81 92 GLU A C 1
ATOM 693 O O . GLU A 1 92 ? -8.324 2.194 21.451 1.00 77.81 92 GLU A O 1
ATOM 698 N N . LEU A 1 93 ? -7.896 2.681 19.301 1.00 75.00 93 LEU A N 1
ATOM 699 C CA . LEU A 1 93 ? -7.446 1.348 18.923 1.00 75.00 93 LEU A CA 1
ATOM 700 C C . LEU A 1 93 ? -5.917 1.344 18.913 1.00 75.00 93 LEU A C 1
ATOM 702 O O . LEU A 1 93 ? -5.300 1.857 17.984 1.00 75.00 93 LEU A O 1
ATOM 706 N N . SER A 1 94 ? -5.304 0.753 19.936 1.00 69.44 94 SER A N 1
ATOM 707 C CA . SER A 1 94 ? -3.878 0.420 19.930 1.00 69.44 94 SER A CA 1
ATOM 708 C C . SER A 1 94 ? -3.723 -1.061 19.582 1.00 69.44 94 SER A C 1
ATOM 710 O O . SER A 1 94 ? -3.745 -1.920 20.465 1.00 69.44 94 SER A O 1
ATOM 712 N N . ALA A 1 95 ? -3.633 -1.374 18.291 1.00 70.62 95 ALA A N 1
ATOM 713 C CA . ALA A 1 95 ? -3.182 -2.696 17.870 1.00 70.62 95 ALA A CA 1
ATOM 714 C C . ALA A 1 95 ? -1.660 -2.779 18.061 1.00 70.62 95 ALA A C 1
ATOM 716 O O . ALA A 1 95 ? -0.957 -1.802 17.804 1.00 70.62 95 ALA A O 1
ATOM 717 N N . ASP A 1 96 ? -1.157 -3.921 18.525 1.00 77.00 96 ASP A N 1
ATOM 718 C CA . ASP A 1 96 ? 0.284 -4.149 18.592 1.00 77.00 96 ASP A CA 1
ATOM 719 C C . ASP A 1 96 ? 0.843 -4.246 17.165 1.00 77.00 96 ASP A C 1
ATOM 721 O O . ASP A 1 96 ? 0.453 -5.126 16.397 1.00 77.00 96 ASP A O 1
ATOM 725 N N . SER A 1 97 ? 1.751 -3.334 16.811 1.00 75.44 97 SER A N 1
ATOM 726 C CA . SER A 1 97 ? 2.380 -3.266 15.488 1.00 75.44 97 SER A CA 1
ATOM 727 C C . SER A 1 97 ? 3.185 -4.517 15.125 1.00 75.44 97 SER A C 1
ATOM 729 O O . SER A 1 97 ? 3.486 -4.715 13.948 1.00 75.44 97 SER A O 1
ATOM 731 N N . PHE A 1 98 ? 3.566 -5.337 16.109 1.00 82.19 98 PHE A N 1
ATOM 732 C CA . PHE A 1 98 ? 4.331 -6.565 15.892 1.00 82.19 98 PHE A CA 1
ATOM 733 C C . PHE A 1 98 ? 3.453 -7.817 15.772 1.00 82.19 98 PHE A C 1
ATOM 735 O O . PHE A 1 98 ? 3.969 -8.878 15.418 1.00 82.19 98 PHE A O 1
ATOM 742 N N . GLU A 1 99 ? 2.146 -7.716 16.032 1.00 85.88 99 GLU A N 1
ATOM 743 C CA . GLU A 1 99 ? 1.241 -8.865 16.047 1.00 85.88 99 GLU A CA 1
ATOM 744 C C . GLU A 1 99 ? 0.487 -9.033 14.722 1.00 85.88 99 GLU A C 1
ATOM 746 O O . GLU A 1 99 ? 0.147 -8.071 14.030 1.00 85.88 99 GLU A O 1
ATOM 751 N N . THR A 1 100 ? 0.191 -10.281 14.348 1.00 86.56 100 THR A N 1
ATOM 752 C CA . THR A 1 100 ? -0.600 -10.537 13.136 1.00 86.56 100 THR A CA 1
ATOM 753 C C . THR A 1 100 ? -2.093 -10.383 13.410 1.00 86.56 100 THR A C 1
ATOM 755 O O . THR A 1 100 ? -2.592 -10.784 14.462 1.00 86.56 100 THR A O 1
ATOM 758 N N . VAL A 1 101 ? -2.847 -9.901 12.415 1.00 87.25 101 VAL A N 1
ATOM 759 C CA . VAL A 1 101 ? -4.317 -9.799 12.500 1.00 87.25 101 VAL A CA 1
ATOM 760 C C . VAL A 1 101 ? -4.939 -11.148 12.879 1.00 87.25 101 VAL A C 1
ATOM 762 O O . VAL A 1 101 ? -5.823 -11.220 13.732 1.00 87.25 101 VAL A O 1
ATOM 765 N N . TRP A 1 102 ? -4.430 -12.237 12.294 1.00 90.25 102 TRP A N 1
ATOM 766 C CA . TRP A 1 102 ? -4.861 -13.599 12.603 1.00 90.25 102 TRP A CA 1
ATOM 767 C C . TRP A 1 102 ? -4.722 -13.930 14.092 1.00 90.25 102 TRP A C 1
ATOM 769 O O . TRP A 1 102 ? -5.665 -14.433 14.713 1.00 90.25 102 TRP A O 1
ATOM 779 N N . ASN A 1 103 ? -3.560 -13.636 14.675 1.00 91.19 103 ASN A N 1
ATOM 780 C CA . ASN A 1 103 ? -3.286 -13.898 16.080 1.00 91.19 103 ASN A CA 1
ATOM 781 C C . ASN A 1 103 ? -4.120 -13.000 16.992 1.00 91.19 103 ASN A C 1
ATOM 783 O O . ASN A 1 103 ? -4.657 -13.502 17.972 1.00 91.19 103 ASN A O 1
ATOM 787 N N . THR A 1 104 ? -4.321 -11.722 16.655 1.00 90.81 104 THR A N 1
ATOM 788 C CA . THR A 1 104 ? -5.190 -10.821 17.431 1.00 90.81 104 THR A CA 1
ATOM 789 C C . THR A 1 104 ? -6.634 -11.335 17.497 1.00 90.81 104 THR A C 1
ATOM 791 O O . THR A 1 104 ? -7.227 -11.402 18.578 1.00 90.81 104 THR A O 1
ATOM 794 N N . VAL A 1 105 ? -7.209 -11.762 16.365 1.00 91.06 105 VAL A N 1
ATOM 795 C CA . VAL A 1 105 ? -8.579 -12.312 16.334 1.00 91.06 105 VAL A CA 1
ATOM 796 C C . VAL A 1 105 ? -8.637 -13.669 17.052 1.00 91.06 105 VAL A C 1
ATOM 798 O O . VAL A 1 105 ? -9.573 -13.933 17.813 1.00 91.06 105 VAL A O 1
ATOM 801 N N . SER A 1 106 ? -7.615 -14.513 16.881 1.00 93.25 106 SER A N 1
ATOM 802 C CA . SER A 1 106 ? -7.500 -15.802 17.580 1.00 93.25 106 SER A CA 1
ATOM 803 C C . SER A 1 106 ? -7.370 -15.633 19.098 1.00 93.25 106 SER A C 1
ATOM 805 O O . SER A 1 106 ? -8.006 -16.364 19.859 1.00 93.25 106 SER A O 1
ATOM 807 N N . PHE A 1 107 ? -6.608 -14.635 19.546 1.00 92.88 107 PHE A N 1
ATOM 808 C CA . PHE A 1 107 ? -6.445 -14.266 20.949 1.00 92.88 107 PHE A CA 1
ATOM 809 C C . PHE A 1 107 ? -7.777 -13.829 21.561 1.00 92.88 107 PHE A C 1
ATOM 811 O O . PHE A 1 107 ? -8.176 -14.364 22.596 1.00 92.88 107 PHE A O 1
ATOM 818 N N . SER A 1 108 ? -8.518 -12.946 20.881 1.00 91.62 108 SER A N 1
ATOM 819 C CA . SER A 1 108 ? -9.863 -12.540 21.306 1.00 91.62 108 SER A CA 1
ATOM 820 C C . SER A 1 108 ? -10.782 -13.754 21.478 1.00 91.62 108 SER A C 1
ATOM 822 O O . SER A 1 108 ? -11.399 -13.933 22.525 1.00 91.62 108 SER A O 1
ATOM 824 N N . ARG A 1 109 ? -10.798 -14.685 20.518 1.00 93.44 109 ARG A N 1
ATOM 825 C CA . ARG A 1 109 ? -11.571 -15.932 20.637 1.00 93.44 109 ARG A CA 1
ATOM 826 C C . ARG A 1 109 ? -11.199 -16.753 21.884 1.00 93.44 109 ARG A C 1
ATOM 828 O O . ARG A 1 109 ? -12.096 -17.274 22.555 1.00 93.44 109 ARG A O 1
ATOM 835 N N . GLY A 1 110 ? -9.906 -16.847 22.194 1.00 93.69 110 GLY A N 1
ATOM 836 C CA . GLY A 1 110 ? -9.395 -17.493 23.404 1.00 93.69 110 GLY A CA 1
ATOM 837 C C . GLY A 1 110 ? -9.863 -16.806 24.692 1.00 93.69 110 GLY A C 1
ATOM 838 O O . GLY A 1 110 ? -10.306 -17.492 25.612 1.00 93.69 110 GLY A O 1
ATOM 839 N N . LEU A 1 111 ? -9.873 -15.466 24.735 1.00 92.19 111 LEU A N 1
ATOM 840 C CA . LEU A 1 111 ? -10.389 -14.691 25.875 1.00 92.19 111 LEU A CA 1
ATOM 841 C C . LEU A 1 111 ? -11.869 -14.978 26.172 1.00 92.19 111 LEU A C 1
ATOM 843 O O . LEU A 1 111 ? -12.279 -14.980 27.332 1.00 92.19 111 LEU A O 1
ATOM 847 N N . PHE A 1 112 ? -12.665 -15.281 25.144 1.00 92.25 112 PHE A N 1
ATOM 848 C CA . PHE A 1 112 ? -14.068 -15.688 25.289 1.00 92.25 112 PHE A CA 1
ATOM 849 C C . PHE A 1 112 ? -14.249 -17.187 25.610 1.00 92.25 112 PHE A C 1
ATOM 851 O O . PHE A 1 112 ? -15.374 -17.697 25.585 1.00 92.25 112 PHE A O 1
ATOM 858 N N . GLY A 1 113 ? -13.166 -17.912 25.912 1.00 92.25 113 GLY A N 1
ATOM 859 C CA . GLY A 1 113 ? -13.196 -19.323 26.308 1.00 92.25 113 GLY A CA 1
ATOM 860 C C . GLY A 1 113 ? -13.613 -20.272 25.182 1.00 92.25 113 GLY A C 1
ATOM 861 O O . GLY A 1 113 ? -14.170 -21.338 25.446 1.00 92.25 113 GLY A O 1
ATOM 862 N N . LYS A 1 114 ? -13.415 -19.885 23.917 1.00 93.56 114 LYS A N 1
ATOM 863 C CA . LYS A 1 114 ? -13.766 -20.712 22.756 1.00 93.56 114 LYS A CA 1
ATOM 864 C C . LYS A 1 114 ? -12.532 -21.445 22.232 1.00 93.56 114 LYS A C 1
ATOM 866 O O . LYS A 1 114 ? -11.477 -20.845 22.059 1.00 93.56 114 LYS A O 1
ATOM 871 N N . ALA A 1 115 ? -12.689 -22.733 21.918 1.00 95.50 115 ALA A N 1
ATOM 872 C CA . ALA A 1 115 ? -11.628 -23.540 21.315 1.00 95.50 115 ALA A CA 1
ATOM 873 C C . ALA A 1 115 ? -11.172 -22.956 19.961 1.00 95.50 115 ALA A C 1
ATOM 875 O O . ALA A 1 115 ? -12.016 -22.382 19.257 1.00 95.50 115 ALA A O 1
ATOM 876 N N . PRO A 1 116 ? -9.894 -23.117 19.563 1.00 95.88 116 PRO A N 1
ATOM 877 C CA . PRO A 1 116 ? -9.391 -22.653 18.270 1.00 95.88 116 PRO A CA 1
ATOM 878 C C . PRO A 1 116 ? -10.286 -23.105 17.109 1.00 95.88 116 PRO A C 1
ATOM 880 O O . PRO A 1 116 ? -10.713 -24.254 17.056 1.00 95.88 116 PRO A O 1
ATOM 883 N N . ASN A 1 117 ? -10.604 -22.191 16.190 1.00 96.12 117 ASN A N 1
ATOM 884 C CA . ASN A 1 117 ? -11.379 -22.501 14.986 1.00 96.12 117 ASN A CA 1
ATOM 885 C C . ASN A 1 117 ? -10.819 -21.706 13.795 1.00 96.12 117 ASN A C 1
ATOM 887 O O . ASN A 1 117 ? -11.320 -20.616 13.516 1.00 96.12 117 ASN A O 1
ATOM 891 N N . PRO A 1 118 ? -9.782 -22.229 13.116 1.00 93.94 118 PRO A N 1
ATOM 892 C CA . PRO A 1 118 ? -9.141 -21.554 11.989 1.00 93.94 118 PRO A CA 1
ATOM 893 C C . PRO A 1 118 ? -10.115 -21.166 10.873 1.00 93.94 118 PRO A C 1
ATOM 895 O O . PRO A 1 118 ? -10.030 -20.057 10.362 1.00 93.94 118 PRO A O 1
ATOM 898 N N . ALA A 1 119 ? -11.084 -22.028 10.549 1.00 93.94 119 ALA A N 1
ATOM 899 C CA . ALA A 1 119 ? -12.048 -21.770 9.479 1.00 93.94 119 ALA A CA 1
ATOM 900 C C . ALA A 1 119 ? -12.927 -20.540 9.767 1.00 93.94 119 ALA A C 1
ATOM 902 O O . ALA A 1 119 ? -13.159 -19.721 8.882 1.00 93.94 119 ALA A O 1
ATOM 903 N N . LEU A 1 120 ? -13.372 -20.370 11.018 1.00 93.12 120 LEU A N 1
ATOM 904 C CA . LEU A 1 120 ? -14.134 -19.184 11.418 1.00 93.12 120 LEU A CA 1
ATOM 905 C C . LEU A 1 120 ? -13.266 -17.921 11.431 1.00 93.12 120 LEU A C 1
ATOM 907 O O . LEU A 1 120 ? -13.745 -16.861 11.043 1.00 93.12 120 LEU A O 1
ATOM 911 N N . ILE A 1 121 ? -12.011 -18.016 11.884 1.00 92.31 121 ILE A N 1
ATOM 912 C CA . ILE A 1 121 ? -11.084 -16.874 11.852 1.00 92.31 121 ILE A CA 1
ATOM 913 C C . ILE A 1 121 ? -10.875 -16.432 10.404 1.00 92.31 121 ILE A C 1
ATOM 915 O O . ILE A 1 121 ? -11.038 -15.257 10.099 1.00 92.31 121 ILE A O 1
ATOM 919 N N . GLU A 1 122 ? -10.609 -17.370 9.496 1.00 89.19 122 GLU A N 1
ATOM 920 C CA . GLU A 1 122 ? -10.469 -17.083 8.071 1.00 89.19 122 GLU A CA 1
ATOM 921 C C . GLU A 1 122 ? -11.734 -16.443 7.482 1.00 89.19 122 GLU A C 1
ATOM 923 O O . GLU A 1 122 ? -11.635 -15.469 6.738 1.00 89.19 122 GLU A O 1
ATOM 928 N N . GLN A 1 123 ? -12.919 -16.949 7.838 1.00 89.75 123 GLN A N 1
ATOM 929 C CA . GLN A 1 123 ? -14.188 -16.368 7.407 1.00 89.75 123 GLN A CA 1
ATOM 930 C C . GLN A 1 123 ? -14.349 -14.924 7.901 1.00 89.75 123 GLN A C 1
ATOM 932 O O . GLN A 1 123 ? -14.617 -14.046 7.091 1.00 89.75 123 GLN A O 1
ATOM 937 N N . ILE A 1 124 ? -14.109 -14.650 9.189 1.00 90.25 124 ILE A N 1
ATOM 938 C CA . ILE A 1 124 ? -14.187 -13.292 9.756 1.00 90.25 124 ILE A CA 1
ATOM 939 C C . ILE A 1 124 ? -13.206 -12.352 9.050 1.00 90.25 124 ILE A C 1
ATOM 941 O O . ILE A 1 124 ? -13.558 -11.222 8.722 1.00 90.25 124 ILE A O 1
ATOM 945 N N . LEU A 1 125 ? -11.977 -12.807 8.796 1.00 87.38 125 LEU A N 1
ATOM 946 C CA . LEU A 1 125 ? -10.992 -12.004 8.077 1.00 87.38 125 LEU A CA 1
ATOM 947 C C . LEU A 1 125 ? -11.440 -11.719 6.640 1.00 87.38 125 LEU A C 1
ATOM 949 O O . LEU A 1 125 ? -11.241 -10.608 6.167 1.00 87.38 125 LEU A O 1
ATOM 953 N N . LYS A 1 126 ? -12.076 -12.670 5.950 1.00 82.75 126 LYS A N 1
ATOM 954 C CA . LYS A 1 126 ? -12.653 -12.432 4.616 1.00 82.75 126 LYS A CA 1
ATOM 955 C C . LYS A 1 126 ? -13.819 -11.448 4.666 1.00 82.75 126 LYS A C 1
ATOM 957 O O . LYS A 1 126 ? -13.827 -10.505 3.881 1.00 82.75 126 LYS A O 1
ATOM 962 N N . ASP A 1 127 ? -14.742 -11.621 5.607 1.00 84.56 127 ASP A N 1
ATOM 963 C CA . ASP A 1 127 ? -15.921 -10.763 5.768 1.00 84.56 127 ASP A CA 1
ATOM 964 C C . ASP A 1 127 ? -15.523 -9.312 6.091 1.00 84.56 127 ASP A C 1
ATOM 966 O O . ASP A 1 127 ? -16.149 -8.366 5.616 1.00 84.56 127 ASP A O 1
ATOM 970 N N . LEU A 1 128 ? -14.433 -9.125 6.842 1.00 83.75 128 LEU A N 1
ATOM 971 C CA . LEU A 1 128 ? -13.851 -7.815 7.150 1.00 83.75 128 LEU A CA 1
ATOM 972 C C . LEU A 1 128 ? -12.851 -7.318 6.094 1.00 83.75 128 LEU A C 1
ATOM 974 O O . LEU A 1 128 ? -12.254 -6.261 6.276 1.00 83.75 128 LEU A O 1
ATOM 978 N N . SER A 1 129 ? -12.650 -8.059 5.001 1.00 74.31 129 SER A N 1
ATOM 979 C CA . SER A 1 129 ? -11.649 -7.755 3.966 1.00 74.31 129 SER A CA 1
ATOM 980 C C . SER A 1 129 ? -10.206 -7.616 4.495 1.00 74.31 129 SER A C 1
ATOM 982 O O . SER A 1 129 ? -9.387 -6.904 3.924 1.00 74.31 129 SER A O 1
ATOM 984 N N . LEU A 1 130 ? -9.890 -8.322 5.583 1.00 74.75 130 LEU A N 1
ATOM 985 C CA . LEU A 1 130 ? -8.575 -8.433 6.232 1.00 74.75 130 LEU A CA 1
ATOM 986 C C . LEU A 1 130 ? -7.823 -9.724 5.848 1.00 74.75 130 LEU A C 1
ATOM 988 O O . LEU A 1 130 ? -6.794 -10.052 6.441 1.00 74.75 130 LEU A O 1
ATOM 992 N N . GLY A 1 131 ? -8.362 -10.509 4.914 1.00 65.50 131 GLY A N 1
ATOM 993 C CA . GLY A 1 131 ? -7.774 -11.773 4.478 1.00 65.50 131 GLY A CA 1
ATOM 994 C C . GLY A 1 131 ? -6.434 -11.593 3.757 1.00 65.50 131 GLY A C 1
ATOM 995 O O . GLY A 1 131 ? -6.232 -10.646 3.008 1.00 65.50 131 GLY A O 1
ATOM 996 N N . THR A 1 132 ? -5.531 -12.557 3.932 1.00 62.28 132 THR A N 1
ATOM 997 C CA . THR A 1 132 ? -4.193 -12.618 3.311 1.00 62.28 132 THR A CA 1
ATOM 998 C C . THR A 1 132 ? -4.200 -12.960 1.817 1.00 62.28 132 THR A C 1
ATOM 1000 O O . THR A 1 132 ? -3.137 -13.145 1.222 1.00 62.28 132 THR A O 1
ATOM 1003 N N . ILE A 1 133 ? -5.375 -13.090 1.195 1.00 64.19 133 ILE A N 1
ATOM 1004 C CA . ILE A 1 133 ? -5.462 -13.433 -0.223 1.00 64.19 133 ILE A CA 1
ATOM 1005 C C . ILE A 1 133 ? -5.105 -12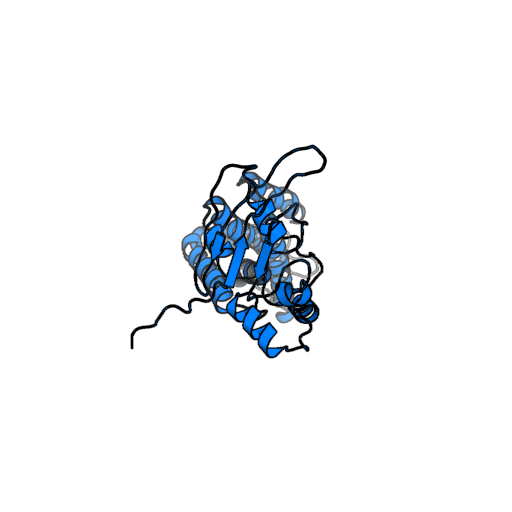.188 -1.019 1.00 64.19 133 ILE A C 1
ATOM 1007 O O . ILE A 1 133 ? -5.876 -11.233 -1.059 1.00 64.19 133 ILE A O 1
ATOM 1011 N N . MET A 1 134 ? -3.941 -12.247 -1.664 1.00 73.94 134 MET A N 1
ATOM 1012 C CA . MET A 1 134 ? -3.456 -11.212 -2.565 1.00 73.94 134 MET A CA 1
ATOM 1013 C C . MET A 1 134 ? -4.561 -10.824 -3.557 1.00 73.94 134 MET A C 1
ATOM 1015 O O . MET A 1 134 ? -4.993 -11.644 -4.375 1.00 73.94 134 MET A O 1
ATOM 1019 N N . ASN A 1 135 ? -5.007 -9.575 -3.506 1.00 83.31 135 ASN A N 1
ATOM 1020 C CA . ASN A 1 135 ? -6.017 -9.034 -4.395 1.00 83.31 135 ASN A CA 1
ATOM 1021 C C . ASN A 1 135 ? -5.401 -8.767 -5.775 1.00 83.31 135 ASN A C 1
ATOM 1023 O O . ASN A 1 135 ? -5.071 -7.643 -6.158 1.00 83.31 135 ASN A O 1
ATOM 1027 N N . TRP A 1 136 ? -5.231 -9.840 -6.549 1.00 85.69 136 TRP A N 1
ATOM 1028 C CA . TRP A 1 136 ? -4.613 -9.776 -7.873 1.00 85.69 136 TRP A CA 1
ATOM 1029 C C . TRP A 1 136 ? -5.379 -8.864 -8.836 1.00 85.69 136 TRP A C 1
ATOM 1031 O O . TRP A 1 136 ? -4.778 -8.217 -9.691 1.00 85.69 136 TRP A O 1
ATOM 1041 N N . TYR A 1 137 ? -6.700 -8.758 -8.671 1.00 89.12 137 TYR A N 1
ATOM 1042 C CA . TYR A 1 137 ? -7.528 -7.841 -9.449 1.00 89.12 137 TYR A CA 1
ATOM 1043 C C . TYR A 1 137 ? -7.175 -6.382 -9.167 1.00 89.12 137 TYR A C 1
ATOM 1045 O O . TYR A 1 137 ? -7.026 -5.612 -10.114 1.00 89.12 137 TYR A O 1
ATOM 1053 N N . ALA A 1 138 ? -6.978 -6.015 -7.900 1.00 89.00 138 ALA A N 1
ATOM 1054 C CA . ALA A 1 138 ? -6.544 -4.677 -7.521 1.00 89.00 138 ALA A CA 1
ATOM 1055 C C . ALA A 1 138 ? -5.146 -4.350 -8.061 1.00 89.00 138 ALA A C 1
ATOM 1057 O O . ALA A 1 138 ? -4.951 -3.296 -8.671 1.00 89.00 138 ALA A O 1
ATOM 1058 N N . ILE A 1 139 ? -4.194 -5.280 -7.922 1.00 93.12 139 ILE A N 1
ATOM 1059 C CA . ILE A 1 139 ? -2.834 -5.124 -8.461 1.00 93.12 139 ILE A CA 1
ATOM 1060 C C . ILE A 1 139 ? -2.889 -4.897 -9.973 1.00 93.12 139 ILE A C 1
ATOM 1062 O O . ILE A 1 139 ? -2.312 -3.937 -10.485 1.00 93.12 139 ILE A O 1
ATOM 1066 N N . LEU A 1 140 ? -3.623 -5.751 -10.695 1.00 94.12 140 LEU A N 1
ATOM 1067 C CA . LEU A 1 140 ? -3.798 -5.631 -12.140 1.00 94.12 140 LEU A CA 1
ATOM 1068 C C . LEU A 1 140 ? -4.519 -4.340 -12.537 1.00 94.12 140 LEU A C 1
ATOM 1070 O O . LEU A 1 140 ? -4.186 -3.771 -13.577 1.00 94.12 140 LEU A O 1
ATOM 1074 N N . ALA A 1 141 ? -5.490 -3.873 -11.753 1.00 93.25 141 ALA A N 1
ATOM 1075 C CA . ALA A 1 141 ? -6.210 -2.633 -12.018 1.00 93.25 141 ALA A CA 1
ATOM 1076 C C . ALA A 1 141 ? -5.277 -1.420 -11.917 1.00 93.25 141 ALA A C 1
ATOM 1078 O O . ALA A 1 141 ? -5.175 -0.659 -12.883 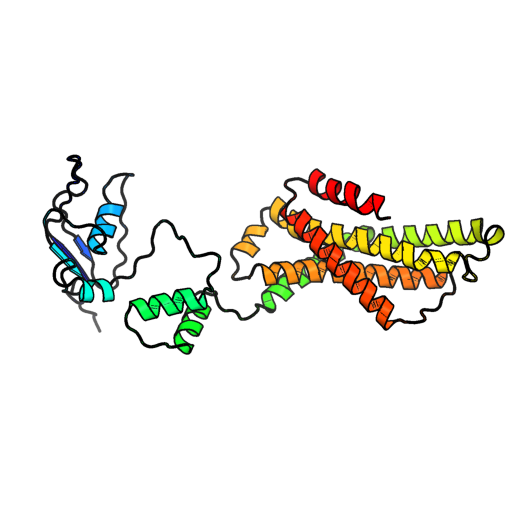1.00 93.25 141 ALA A O 1
ATOM 1079 N N . ILE A 1 142 ? -4.532 -1.293 -10.811 1.00 93.38 142 ILE A N 1
ATOM 1080 C CA . ILE A 1 142 ? -3.540 -0.222 -10.619 1.00 93.38 142 ILE A CA 1
ATOM 1081 C C . ILE A 1 142 ? -2.476 -0.299 -11.718 1.00 93.38 142 ILE A C 1
ATOM 1083 O O . ILE A 1 142 ? -2.189 0.700 -12.378 1.00 93.38 142 ILE A O 1
ATOM 1087 N N . TYR A 1 143 ? -1.944 -1.495 -11.985 1.00 95.50 143 TYR A N 1
ATOM 1088 C CA . TYR A 1 143 ? -0.941 -1.708 -13.025 1.00 95.50 143 TYR A CA 1
ATOM 1089 C C . TYR A 1 143 ? -1.440 -1.276 -14.412 1.00 95.50 143 TYR A C 1
ATOM 1091 O O . TYR A 1 143 ? -0.767 -0.521 -15.114 1.00 95.50 143 TYR A O 1
ATOM 1099 N N . ARG A 1 144 ? -2.636 -1.717 -14.827 1.00 94.56 144 ARG A N 1
ATOM 1100 C CA . ARG A 1 144 ? -3.218 -1.366 -16.135 1.00 94.56 144 ARG A CA 1
ATOM 1101 C C . ARG A 1 144 ? -3.534 0.118 -16.237 1.00 94.56 144 ARG A C 1
ATOM 1103 O O . ARG A 1 144 ? -3.319 0.706 -17.297 1.00 94.56 144 ARG A O 1
ATOM 1110 N N . TYR A 1 145 ? -4.023 0.719 -15.158 1.00 91.44 145 TYR A N 1
ATOM 1111 C CA . TYR A 1 145 ? -4.263 2.154 -15.091 1.00 91.44 145 TYR A CA 1
ATOM 1112 C C . TYR A 1 145 ? -2.959 2.936 -15.300 1.00 91.44 145 TYR A C 1
ATOM 1114 O O . TYR A 1 145 ? -2.880 3.809 -16.170 1.00 91.44 145 TYR A O 1
ATOM 1122 N N . GLU A 1 146 ? -1.894 2.536 -14.605 1.00 92.56 146 GLU A N 1
ATOM 1123 C CA . GLU A 1 146 ? -0.563 3.119 -14.753 1.00 92.56 146 GLU A CA 1
ATOM 1124 C C . GLU A 1 146 ? 0.034 2.906 -16.152 1.00 92.56 146 GLU A C 1
ATOM 1126 O O . GLU A 1 146 ? 0.690 3.807 -16.680 1.00 92.56 146 GLU A O 1
ATOM 1131 N N . MET A 1 147 ? -0.206 1.762 -16.796 1.00 92.19 147 MET A N 1
ATOM 1132 C CA . MET A 1 147 ? 0.209 1.529 -18.187 1.00 92.19 147 MET A CA 1
ATOM 1133 C C . MET A 1 147 ? -0.574 2.378 -19.187 1.00 92.19 147 MET A C 1
ATOM 1135 O O . MET A 1 147 ? -0.006 2.916 -20.139 1.00 92.19 147 MET A O 1
ATOM 1139 N N . SER A 1 148 ? -1.877 2.545 -18.959 1.00 90.19 148 SER A N 1
ATOM 1140 C CA . SER A 1 148 ? -2.737 3.399 -19.779 1.00 90.19 148 SER A CA 1
ATOM 1141 C C . SER A 1 148 ? -2.285 4.860 -19.732 1.00 90.19 148 SER A C 1
ATOM 1143 O O . SER A 1 148 ? -2.227 5.526 -20.768 1.00 90.19 148 SER A O 1
ATOM 1145 N N . ARG A 1 149 ? -1.866 5.344 -18.556 1.00 85.00 149 ARG A N 1
ATOM 1146 C CA . ARG A 1 149 ? -1.274 6.679 -18.389 1.00 85.00 149 ARG A CA 1
ATOM 1147 C C . ARG A 1 149 ? -0.040 6.873 -19.275 1.00 85.00 149 ARG A C 1
ATOM 1149 O O . ARG A 1 149 ? 0.049 7.891 -19.957 1.00 85.00 149 ARG A O 1
ATOM 1156 N N . THR A 1 150 ? 0.867 5.898 -19.332 1.00 82.00 150 THR A N 1
ATOM 1157 C CA . THR A 1 150 ? 2.086 5.981 -20.162 1.00 82.00 150 THR A CA 1
ATOM 1158 C C . THR A 1 150 ? 1.791 6.072 -21.655 1.00 82.00 150 THR A C 1
ATOM 1160 O O . THR A 1 150 ? 2.491 6.781 -22.375 1.00 82.00 150 THR A O 1
ATOM 1163 N N . ARG A 1 151 ? 0.710 5.446 -22.139 1.00 83.81 151 ARG A N 1
ATOM 1164 C CA . ARG A 1 151 ? 0.306 5.572 -23.552 1.00 83.81 151 ARG A CA 1
ATOM 1165 C C . ARG A 1 151 ? 0.007 7.014 -23.966 1.00 83.81 151 ARG A C 1
ATOM 1167 O O . ARG A 1 151 ? 0.116 7.339 -25.142 1.00 83.81 151 ARG A O 1
ATOM 1174 N N . ARG A 1 152 ? -0.363 7.878 -23.019 1.00 84.62 152 ARG A N 1
ATOM 1175 C CA . ARG A 1 152 ? -0.642 9.298 -23.283 1.00 84.62 152 ARG A CA 1
ATOM 1176 C C . ARG A 1 152 ? 0.622 10.160 -23.287 1.00 84.62 152 ARG A C 1
ATOM 1178 O O . ARG A 1 152 ? 0.574 11.285 -23.762 1.00 84.62 152 ARG A O 1
ATOM 1185 N N . THR A 1 153 ? 1.750 9.642 -22.800 1.00 83.19 153 THR A N 1
ATOM 1186 C CA . THR A 1 153 ? 3.023 10.370 -22.681 1.00 83.19 153 THR A CA 1
ATOM 1187 C C . THR A 1 153 ? 4.142 9.746 -23.522 1.00 83.19 153 THR A C 1
ATOM 1189 O O . THR A 1 153 ? 5.319 9.946 -23.226 1.00 83.19 153 THR A O 1
ATOM 1192 N N . LEU A 1 154 ? 3.814 8.999 -24.586 1.00 84.81 154 LEU A N 1
ATOM 1193 C CA . LEU A 1 154 ? 4.793 8.267 -25.414 1.00 84.81 154 LEU A CA 1
ATOM 1194 C C . LEU A 1 154 ? 5.866 9.172 -26.035 1.00 84.81 154 LEU A C 1
ATOM 1196 O O . LEU A 1 154 ? 7.036 8.795 -26.076 1.00 84.81 154 LEU A O 1
ATOM 1200 N N . LEU A 1 155 ? 5.490 10.379 -26.472 1.00 84.25 155 LEU A N 1
ATOM 1201 C CA . LEU A 1 155 ? 6.439 11.346 -27.036 1.00 84.25 155 LEU A CA 1
ATOM 1202 C C . LEU A 1 155 ? 7.548 11.696 -26.033 1.00 84.25 155 LEU A C 1
ATOM 1204 O O . LEU A 1 155 ? 8.729 11.671 -26.363 1.00 84.25 155 LEU A O 1
ATOM 1208 N N . GLN A 1 156 ? 7.173 11.962 -24.785 1.00 83.38 156 GLN A N 1
ATOM 1209 C CA . GLN A 1 156 ? 8.124 12.329 -23.740 1.00 83.38 156 GLN A CA 1
ATOM 1210 C C . GLN A 1 156 ? 8.867 11.110 -23.178 1.00 83.38 156 GLN A C 1
ATOM 1212 O O . GLN A 1 156 ? 10.063 11.174 -22.926 1.00 83.38 156 GLN A O 1
ATOM 1217 N N . SER A 1 157 ? 8.157 10.004 -22.950 1.00 82.56 157 SER A N 1
ATOM 1218 C CA . SER A 1 157 ? 8.684 8.849 -22.211 1.00 82.56 157 SER A CA 1
ATOM 1219 C C . SER A 1 157 ? 9.464 7.852 -23.068 1.00 82.56 157 SER A C 1
ATOM 1221 O O . SER A 1 157 ? 10.197 7.042 -22.507 1.00 82.56 157 SER A O 1
ATOM 1223 N N . ILE A 1 158 ? 9.316 7.907 -24.395 1.00 85.94 158 ILE A N 1
ATOM 1224 C CA . ILE A 1 158 ? 9.976 6.989 -25.331 1.00 85.94 158 ILE A CA 1
ATOM 1225 C C . ILE A 1 158 ? 10.697 7.759 -26.429 1.00 85.94 158 ILE A C 1
ATOM 1227 O O . ILE A 1 158 ? 11.902 7.600 -26.592 1.00 85.94 158 ILE A O 1
ATOM 1231 N N . VAL A 1 1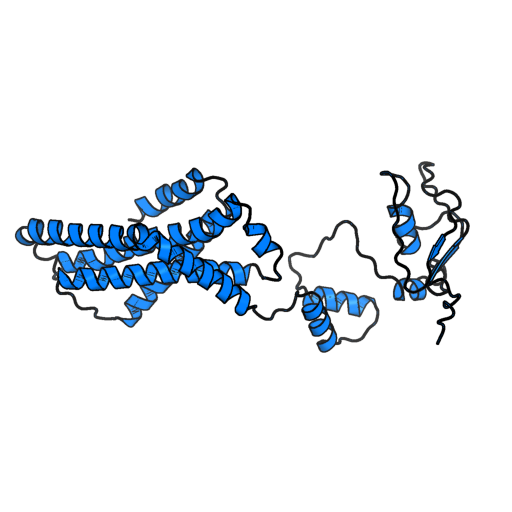59 ? 9.981 8.609 -27.172 1.00 88.50 159 VAL A N 1
ATOM 1232 C CA . VAL A 1 159 ? 10.547 9.244 -28.373 1.00 88.50 159 VAL A CA 1
ATOM 1233 C C . VAL A 1 159 ? 11.723 10.154 -28.017 1.00 88.50 159 VAL A C 1
ATOM 1235 O O . VAL A 1 159 ? 12.777 10.038 -28.632 1.00 88.50 159 VAL A O 1
ATOM 1238 N N . ALA A 1 160 ? 11.590 11.001 -26.994 1.00 88.50 160 ALA A N 1
ATOM 1239 C CA . ALA A 1 160 ? 12.669 11.902 -26.588 1.00 88.50 160 ALA A CA 1
ATOM 1240 C C . ALA A 1 160 ? 13.963 11.165 -26.156 1.00 88.50 160 ALA A C 1
ATOM 1242 O O . ALA A 1 160 ? 15.017 11.477 -26.718 1.00 88.50 160 ALA A O 1
ATOM 1243 N N . PRO A 1 161 ? 13.932 10.163 -25.251 1.00 86.44 161 PRO A N 1
ATOM 1244 C CA . PRO A 1 161 ? 15.125 9.380 -24.922 1.00 86.44 161 PRO A CA 1
ATOM 1245 C C . PRO A 1 161 ? 15.741 8.659 -26.124 1.00 86.44 161 PRO A C 1
ATOM 1247 O O . PRO A 1 161 ? 16.959 8.643 -26.259 1.00 86.44 161 PRO A O 1
ATOM 1250 N N . VAL A 1 162 ? 14.922 8.089 -27.012 1.00 89.31 162 VAL A N 1
ATOM 1251 C CA . VAL A 1 162 ? 15.404 7.351 -28.192 1.00 89.31 162 VAL A CA 1
ATOM 1252 C C . VAL A 1 162 ? 16.069 8.278 -29.206 1.00 89.31 162 VAL A C 1
ATOM 1254 O O . VAL A 1 162 ? 17.110 7.937 -29.758 1.00 89.31 162 VAL A O 1
ATOM 1257 N N . ILE A 1 163 ? 15.514 9.471 -29.431 1.00 90.94 163 ILE A N 1
ATOM 1258 C CA . ILE A 1 163 ? 16.156 10.485 -30.276 1.00 90.94 163 ILE A CA 1
ATOM 1259 C C . ILE A 1 163 ? 17.475 10.928 -29.646 1.00 90.94 163 ILE A C 1
ATOM 1261 O O . ILE A 1 163 ? 18.478 11.012 -30.346 1.00 90.94 163 ILE A O 1
ATOM 1265 N N . SER A 1 164 ? 17.495 11.180 -28.336 1.00 87.56 164 SER A N 1
ATOM 1266 C CA . SER A 1 164 ? 18.713 11.584 -27.627 1.00 87.56 164 SER A CA 1
ATOM 1267 C C . SER A 1 164 ? 19.817 10.527 -27.743 1.00 87.56 164 SER A C 1
ATOM 1269 O O . SER A 1 164 ? 20.946 10.851 -28.109 1.00 87.56 164 SER A O 1
ATOM 1271 N N . THR A 1 165 ? 19.492 9.248 -27.520 1.00 86.50 165 THR A N 1
ATOM 1272 C CA . THR A 1 165 ? 20.464 8.155 -27.659 1.00 86.50 165 THR A CA 1
ATOM 1273 C C . THR A 1 165 ? 20.905 7.968 -29.107 1.00 86.50 165 THR A C 1
ATOM 1275 O O . THR A 1 165 ? 22.099 7.823 -29.353 1.00 86.50 165 THR A O 1
ATOM 1278 N N . ALA A 1 166 ? 19.992 8.049 -30.078 1.00 87.75 166 ALA A N 1
ATOM 1279 C CA . ALA A 1 166 ? 20.337 8.001 -31.498 1.00 87.75 166 ALA A CA 1
ATOM 1280 C C . ALA A 1 166 ? 21.273 9.151 -31.899 1.00 87.75 166 ALA A C 1
ATOM 1282 O O . ALA A 1 166 ? 22.286 8.913 -32.551 1.00 87.75 166 ALA A O 1
ATOM 1283 N N . LEU A 1 167 ? 20.990 10.384 -31.469 1.00 88.12 167 LEU A N 1
ATOM 1284 C CA . LEU A 1 167 ? 21.864 11.536 -31.704 1.00 88.12 167 LEU A CA 1
ATOM 1285 C C . LEU A 1 167 ? 23.229 11.342 -31.052 1.00 88.12 167 LEU A C 1
ATOM 1287 O O . LEU A 1 167 ? 24.238 11.655 -31.676 1.00 88.12 167 LEU A O 1
ATOM 1291 N N . TYR A 1 168 ? 23.281 10.784 -29.842 1.00 84.62 168 TYR A N 1
ATOM 1292 C CA . TYR A 1 168 ? 24.544 10.445 -29.199 1.00 84.62 168 TYR A CA 1
ATOM 1293 C C . TYR A 1 168 ? 25.340 9.451 -30.054 1.00 84.62 168 TYR A C 1
ATOM 1295 O O . TYR A 1 168 ? 26.508 9.694 -30.342 1.00 84.62 168 TYR A O 1
ATOM 1303 N N . PHE A 1 169 ? 24.716 8.379 -30.551 1.00 83.12 169 PHE A N 1
ATOM 1304 C CA . PHE A 1 169 ? 25.396 7.429 -31.435 1.00 83.12 169 PHE A CA 1
ATOM 1305 C C . PHE A 1 169 ? 25.827 8.047 -32.766 1.00 83.12 169 PHE A C 1
ATOM 1307 O O . PHE A 1 169 ? 26.927 7.759 -33.226 1.00 83.12 169 PHE A O 1
ATOM 1314 N N . VAL A 1 170 ? 25.018 8.918 -33.370 1.00 82.25 170 VAL A N 1
ATOM 1315 C CA . VAL A 1 170 ? 25.387 9.613 -34.612 1.00 82.25 170 VAL A CA 1
ATOM 1316 C C . VAL A 1 170 ? 26.571 10.545 -34.374 1.00 82.25 170 VAL A C 1
ATOM 1318 O O . VAL A 1 170 ? 27.554 10.480 -35.103 1.00 82.25 170 VAL A O 1
ATOM 1321 N N . VAL A 1 171 ? 26.512 11.386 -33.341 1.00 82.25 171 VAL A N 1
ATOM 1322 C CA . VAL A 1 171 ? 27.557 12.374 -33.051 1.00 82.25 171 VAL A CA 1
ATOM 1323 C C . VAL A 1 171 ? 28.845 11.683 -32.616 1.00 82.25 171 VAL A C 1
ATOM 1325 O O . VAL A 1 171 ? 29.891 11.912 -33.214 1.00 82.25 171 VAL A O 1
ATOM 1328 N N . PHE A 1 172 ? 28.795 10.806 -31.616 1.00 74.12 172 PHE A N 1
ATOM 1329 C CA . PHE A 1 172 ? 29.992 10.157 -31.082 1.00 74.12 172 PHE A CA 1
ATOM 1330 C C . PHE A 1 172 ? 30.508 9.041 -32.000 1.00 74.12 172 PHE A C 1
ATOM 1332 O O . PHE A 1 172 ? 31.719 8.905 -32.171 1.00 74.12 172 PHE A O 1
ATOM 1339 N N . GLY A 1 173 ? 29.618 8.290 -32.651 1.00 68.75 173 GLY A N 1
ATOM 1340 C CA . GLY A 1 173 ? 29.989 7.251 -33.612 1.00 68.75 173 GLY A CA 1
ATOM 1341 C C . GLY A 1 173 ? 30.620 7.816 -34.885 1.00 68.75 173 GLY A C 1
ATOM 1342 O O . GLY A 1 173 ? 31.666 7.324 -35.302 1.00 68.75 173 GLY A O 1
ATOM 1343 N N . ALA A 1 174 ? 30.052 8.879 -35.471 1.00 67.44 174 ALA A N 1
ATOM 1344 C CA . ALA A 1 174 ? 30.593 9.474 -36.696 1.00 67.44 174 ALA A CA 1
ATOM 1345 C C . ALA A 1 174 ? 31.769 10.437 -36.445 1.00 67.44 174 ALA A C 1
ATOM 1347 O O . ALA A 1 174 ? 32.679 10.497 -37.267 1.00 67.44 174 ALA A O 1
ATOM 1348 N N . ALA A 1 175 ? 31.786 11.187 -35.333 1.00 65.50 175 ALA A N 1
ATOM 1349 C CA . ALA A 1 175 ? 32.827 12.194 -35.086 1.00 65.50 175 ALA A CA 1
ATOM 1350 C C . ALA A 1 175 ? 34.058 11.658 -34.333 1.00 65.50 175 ALA A C 1
ATOM 1352 O O . ALA A 1 175 ? 35.169 12.138 -34.572 1.00 65.50 175 ALA A O 1
ATOM 1353 N N . ILE A 1 176 ? 33.895 10.688 -33.422 1.00 63.16 176 ILE A N 1
ATOM 1354 C CA . ILE A 1 176 ? 34.994 10.178 -32.572 1.00 63.16 176 ILE A CA 1
ATOM 1355 C C . ILE A 1 176 ? 35.552 8.840 -33.072 1.00 63.16 176 ILE A C 1
ATOM 1357 O O . ILE A 1 176 ? 36.722 8.551 -32.819 1.00 63.16 176 ILE A O 1
ATOM 1361 N N . GLY A 1 177 ? 34.796 8.081 -33.873 1.00 57.66 177 GLY A N 1
ATOM 1362 C CA . GLY A 1 177 ? 35.232 6.803 -34.455 1.00 57.66 177 GLY A CA 1
ATOM 1363 C C . GLY A 1 177 ? 36.450 6.873 -35.391 1.00 57.66 177 GLY A C 1
ATOM 1364 O O . GLY A 1 177 ? 36.938 5.837 -35.816 1.00 57.66 177 GLY A O 1
ATOM 1365 N N . HIS A 1 178 ? 36.959 8.068 -35.717 1.00 58.38 178 HIS A N 1
ATOM 1366 C CA . HIS A 1 178 ? 38.246 8.256 -36.407 1.00 58.38 178 HIS A CA 1
ATOM 1367 C C . HIS A 1 178 ? 39.425 8.589 -35.475 1.00 58.38 178 HIS A C 1
ATOM 1369 O O . HIS A 1 178 ? 40.568 8.586 -35.923 1.00 58.38 178 HIS A O 1
ATOM 1375 N N . ARG A 1 179 ? 39.174 8.906 -34.197 1.00 63.81 179 ARG A N 1
ATOM 1376 C CA . ARG A 1 179 ? 40.203 9.305 -33.216 1.00 63.81 179 ARG A CA 1
ATOM 1377 C C . ARG A 1 179 ? 40.418 8.269 -32.114 1.00 63.81 179 ARG A C 1
ATOM 1379 O O . ARG A 1 179 ? 41.533 8.152 -31.619 1.00 63.81 179 ARG A O 1
ATOM 1386 N N . ILE A 1 180 ? 39.370 7.544 -31.724 1.00 65.06 180 ILE A N 1
ATOM 1387 C CA . ILE A 1 180 ? 39.411 6.478 -30.715 1.00 65.06 180 ILE A CA 1
ATOM 1388 C C . ILE A 1 180 ? 38.692 5.270 -31.313 1.00 65.06 180 ILE A C 1
ATOM 1390 O O . ILE A 1 180 ? 37.464 5.217 -31.324 1.00 65.06 180 ILE A O 1
ATOM 1394 N N . ASN A 1 181 ? 39.460 4.321 -31.847 1.00 66.12 181 ASN A N 1
ATOM 1395 C CA . ASN A 1 181 ? 38.887 3.161 -32.531 1.00 66.12 181 ASN A CA 1
ATOM 1396 C C . ASN A 1 181 ? 38.441 2.086 -31.526 1.00 66.12 181 ASN A C 1
ATOM 1398 O O . ASN A 1 181 ? 37.335 1.557 -31.633 1.00 66.12 181 ASN A O 1
ATOM 1402 N N . GLU A 1 182 ? 39.261 1.808 -30.508 1.00 76.31 182 GLU A N 1
ATOM 1403 C CA . GLU A 1 182 ? 39.023 0.729 -29.546 1.00 76.31 182 GLU A CA 1
ATOM 1404 C C . GLU A 1 182 ? 39.414 1.137 -28.123 1.00 76.31 182 GLU A C 1
ATOM 1406 O O . GLU A 1 182 ? 40.415 1.821 -27.902 1.00 76.31 182 GLU A O 1
ATOM 1411 N N . ILE A 1 183 ? 38.630 0.677 -27.148 1.00 76.75 183 ILE A N 1
ATOM 1412 C CA . ILE A 1 183 ? 38.954 0.731 -25.721 1.00 76.75 183 ILE A CA 1
ATOM 1413 C C . ILE A 1 183 ? 39.026 -0.713 -25.233 1.00 76.75 183 ILE A C 1
ATOM 1415 O O . ILE A 1 183 ? 38.023 -1.422 -25.237 1.00 76.75 183 ILE A O 1
ATOM 1419 N N . GLY A 1 184 ? 40.218 -1.171 -24.841 1.00 76.50 184 GLY A N 1
ATOM 1420 C CA . GLY A 1 184 ? 40.408 -2.539 -24.346 1.00 76.50 184 GLY A CA 1
ATOM 1421 C C . GLY A 1 184 ? 40.028 -3.636 -25.354 1.00 76.50 184 GLY A C 1
ATOM 1422 O O . GLY A 1 184 ? 39.536 -4.680 -24.941 1.00 76.50 184 GLY A O 1
ATOM 1423 N N . GLY A 1 185 ? 40.207 -3.390 -26.660 1.00 77.38 185 GLY A N 1
ATOM 1424 C CA . GLY A 1 185 ? 39.852 -4.325 -27.740 1.00 77.38 185 GLY A CA 1
ATOM 1425 C C . GLY A 1 185 ? 38.362 -4.358 -28.106 1.00 77.38 185 GLY A C 1
ATOM 1426 O O . GLY A 1 185 ? 37.951 -5.177 -28.924 1.00 77.38 185 GLY A O 1
ATOM 1427 N N . VAL A 1 186 ? 37.540 -3.485 -27.511 1.00 82.19 186 VAL A N 1
ATOM 1428 C CA . VAL A 1 186 ? 36.118 -3.326 -27.846 1.00 82.19 186 VAL A CA 1
ATOM 1429 C C . VAL A 1 186 ? 35.922 -2.007 -28.600 1.00 82.19 186 VAL A C 1
ATOM 1431 O O . VAL A 1 186 ? 36.447 -0.978 -28.157 1.00 82.19 186 VAL A O 1
ATOM 1434 N N . PRO A 1 187 ? 35.149 -1.985 -29.705 1.00 82.00 187 PRO A N 1
ATOM 1435 C CA . PRO A 1 187 ? 34.825 -0.750 -30.407 1.00 82.00 187 PRO A CA 1
ATOM 1436 C C . PRO A 1 187 ? 34.201 0.274 -29.460 1.00 82.00 187 PRO A C 1
ATOM 1438 O O . PRO A 1 187 ? 33.277 -0.052 -28.709 1.00 82.00 187 PRO A O 1
ATOM 1441 N N . TYR A 1 188 ? 34.656 1.527 -29.523 1.00 81.25 188 TYR A N 1
ATOM 1442 C CA . TYR A 1 188 ? 34.167 2.595 -28.641 1.00 81.25 188 TYR A CA 1
ATOM 1443 C C . TYR A 1 188 ? 32.633 2.705 -28.640 1.00 81.25 188 TYR A C 1
ATOM 1445 O O . TYR A 1 188 ? 32.006 2.809 -27.586 1.00 81.25 188 TYR A O 1
ATOM 1453 N N . GLY A 1 189 ? 32.020 2.593 -29.823 1.00 78.50 189 GLY A N 1
ATOM 1454 C CA . GLY A 1 189 ? 30.568 2.607 -29.975 1.00 78.50 189 GLY A CA 1
ATOM 1455 C C . GLY A 1 189 ? 29.866 1.492 -29.198 1.00 78.50 189 GLY A C 1
ATOM 1456 O O . GLY A 1 189 ? 28.802 1.732 -28.646 1.00 78.50 189 GLY A O 1
ATOM 1457 N N . ALA A 1 190 ? 30.450 0.293 -29.114 1.00 83.00 190 ALA A N 1
ATOM 1458 C CA . ALA A 1 190 ? 29.861 -0.834 -28.389 1.00 83.00 190 ALA A CA 1
ATOM 1459 C C . ALA A 1 190 ? 30.055 -0.684 -26.872 1.00 83.00 190 ALA A C 1
ATOM 1461 O O . ALA A 1 190 ? 29.186 -1.076 -26.095 1.00 83.00 190 ALA A O 1
ATOM 1462 N N . PHE A 1 191 ? 31.156 -0.053 -26.455 1.00 85.31 191 PHE A N 1
ATOM 1463 C CA . PHE A 1 191 ? 31.466 0.219 -25.052 1.00 85.31 191 PHE A CA 1
ATOM 1464 C C . PHE A 1 191 ? 30.463 1.180 -24.387 1.00 85.31 191 PHE A C 1
ATOM 1466 O O . PHE A 1 191 ? 30.117 1.002 -23.221 1.00 85.31 191 PHE A O 1
ATOM 1473 N N . ILE A 1 192 ? 29.944 2.172 -25.119 1.00 85.88 192 ILE A N 1
ATOM 1474 C CA . ILE A 1 192 ? 29.005 3.170 -24.573 1.00 85.88 192 ILE A CA 1
ATOM 1475 C C . ILE A 1 192 ? 27.546 2.677 -24.474 1.00 85.88 192 ILE A C 1
ATOM 1477 O O . ILE A 1 192 ? 26.774 3.227 -23.685 1.00 85.88 192 ILE A O 1
ATOM 1481 N N . VAL A 1 193 ? 27.146 1.641 -25.232 1.00 88.75 193 VAL A N 1
ATOM 1482 C CA . VAL A 1 193 ? 25.744 1.160 -25.293 1.00 88.75 193 VAL A CA 1
ATOM 1483 C C . VAL A 1 193 ? 25.193 0.764 -23.916 1.00 88.75 193 VAL A C 1
ATOM 1485 O O . VAL A 1 193 ? 24.106 1.241 -23.561 1.00 88.75 193 VAL A O 1
ATOM 1488 N N . PRO A 1 194 ? 25.889 -0.061 -23.104 1.00 89.31 194 PRO A N 1
ATOM 1489 C CA . PRO A 1 194 ? 25.393 -0.439 -21.785 1.00 89.31 194 PRO A CA 1
ATOM 1490 C C . PRO A 1 194 ? 25.261 0.768 -20.855 1.00 89.31 194 PRO A C 1
ATOM 1492 O O . PRO A 1 194 ? 24.269 0.869 -20.141 1.00 89.31 194 PRO A O 1
ATOM 1495 N N . GLY A 1 195 ? 26.209 1.711 -20.910 1.00 88.62 195 GLY A N 1
ATOM 1496 C CA . GLY A 1 195 ? 26.200 2.920 -20.082 1.00 88.62 195 GLY A CA 1
ATOM 1497 C C . GLY A 1 195 ? 24.978 3.801 -20.344 1.00 88.62 195 GLY A C 1
ATOM 1498 O O . GLY A 1 195 ? 24.233 4.119 -19.419 1.00 88.62 195 GLY A O 1
ATOM 1499 N N . LEU A 1 196 ? 24.702 4.118 -21.612 1.00 88.25 196 LEU A N 1
ATOM 1500 C CA . LEU A 1 196 ? 23.541 4.934 -21.996 1.00 88.25 196 LEU A CA 1
ATOM 1501 C C . LEU A 1 196 ? 22.207 4.239 -21.696 1.00 88.25 196 LEU A C 1
ATOM 1503 O O . LEU A 1 196 ? 21.234 4.882 -21.287 1.00 88.25 196 LEU A O 1
ATOM 1507 N N . THR A 1 197 ? 22.164 2.918 -21.879 1.00 91.94 197 THR A N 1
ATOM 1508 C CA . THR A 1 197 ? 20.983 2.108 -21.558 1.00 91.94 197 THR A CA 1
ATOM 1509 C C . THR A 1 197 ? 20.721 2.121 -20.052 1.00 91.94 197 THR A C 1
ATOM 1511 O O . THR A 1 197 ? 19.593 2.366 -19.630 1.00 91.94 197 THR A O 1
ATOM 1514 N N . MET A 1 198 ? 21.759 1.924 -19.236 1.00 91.38 198 MET A N 1
ATOM 1515 C CA . MET A 1 198 ? 21.661 1.927 -17.776 1.00 91.38 198 MET A CA 1
ATOM 1516 C C . MET A 1 198 ? 21.270 3.295 -17.226 1.00 91.38 198 MET A C 1
ATOM 1518 O O . MET A 1 198 ? 20.364 3.363 -16.399 1.00 91.38 198 MET A O 1
ATOM 1522 N N . LEU A 1 199 ? 21.875 4.373 -17.732 1.00 88.75 199 LEU A N 1
ATOM 1523 C CA . LEU A 1 199 ? 21.498 5.745 -17.391 1.00 88.75 199 LEU A CA 1
ATOM 1524 C C . LEU A 1 199 ? 20.003 5.977 -17.638 1.00 88.75 199 LEU A C 1
ATOM 1526 O O . LEU A 1 199 ? 19.273 6.414 -16.750 1.00 88.75 199 LEU A O 1
ATOM 1530 N N . SER A 1 200 ? 19.527 5.599 -18.825 1.00 90.00 200 SER A N 1
ATOM 1531 C CA . SER A 1 200 ? 18.119 5.753 -19.192 1.00 90.00 200 SER A CA 1
ATOM 1532 C C . SER A 1 200 ? 17.201 4.934 -18.280 1.00 90.00 200 SER A C 1
ATOM 1534 O O . SER A 1 200 ? 16.200 5.453 -17.789 1.00 90.00 200 SER A O 1
ATOM 1536 N N . VAL A 1 201 ? 17.546 3.673 -17.999 1.00 92.94 201 VAL A N 1
ATOM 1537 C CA . VAL A 1 201 ? 16.774 2.803 -17.095 1.00 92.94 201 VAL A CA 1
ATOM 1538 C C . VAL A 1 201 ? 16.712 3.379 -15.691 1.00 92.94 201 VAL A C 1
ATOM 1540 O O . VAL A 1 201 ? 15.636 3.405 -15.096 1.00 92.94 201 VAL A O 1
ATOM 1543 N N . LEU A 1 202 ? 17.836 3.843 -15.162 1.00 91.81 202 LEU A N 1
ATOM 1544 C CA . LEU A 1 202 ? 17.954 4.381 -13.816 1.00 91.81 202 LEU A CA 1
ATOM 1545 C C . LEU A 1 202 ? 17.078 5.634 -13.668 1.00 91.81 202 LEU A C 1
ATOM 1547 O O . LEU A 1 202 ? 16.173 5.657 -12.828 1.00 91.81 202 LEU A O 1
ATOM 1551 N N . THR A 1 203 ? 17.255 6.630 -14.539 1.00 90.00 203 THR A N 1
ATOM 1552 C CA . THR A 1 203 ? 16.492 7.886 -14.489 1.00 90.00 203 THR A CA 1
ATOM 1553 C C . THR A 1 203 ? 14.994 7.657 -14.700 1.00 90.00 203 THR A C 1
ATOM 1555 O O . THR A 1 203 ? 14.172 8.220 -13.967 1.00 90.00 203 THR A O 1
ATOM 1558 N N . HIS A 1 204 ? 14.610 6.804 -15.658 1.00 91.69 204 HIS A N 1
ATOM 1559 C CA . HIS A 1 204 ? 13.199 6.519 -15.928 1.00 91.69 204 HIS A CA 1
ATOM 1560 C C . HIS A 1 204 ? 12.541 5.680 -14.832 1.00 91.69 204 HIS A C 1
ATOM 1562 O O . HIS A 1 204 ? 11.374 5.919 -14.527 1.00 91.69 204 HIS A O 1
ATOM 1568 N N . SER A 1 205 ? 13.254 4.739 -14.208 1.00 94.12 205 SER A N 1
ATOM 1569 C CA . SER A 1 205 ? 12.696 3.907 -13.131 1.00 94.12 205 SER A CA 1
ATOM 1570 C C . SER A 1 205 ? 12.357 4.743 -11.906 1.00 94.12 205 SER A C 1
ATOM 1572 O O . SER A 1 205 ? 11.228 4.676 -11.420 1.00 94.12 205 SER A O 1
ATOM 1574 N N . VAL A 1 206 ? 13.289 5.598 -11.469 1.00 93.50 206 VAL A N 1
ATOM 1575 C CA . VAL A 1 206 ? 13.047 6.500 -10.336 1.00 93.50 206 VAL A CA 1
ATOM 1576 C C . VAL A 1 206 ? 11.903 7.459 -10.656 1.00 93.50 206 VAL A C 1
ATOM 1578 O O . VAL A 1 206 ? 10.947 7.557 -9.889 1.00 93.50 206 VAL A O 1
ATOM 1581 N N . SER A 1 207 ? 11.963 8.128 -11.810 1.00 91.25 207 SER A N 1
ATOM 1582 C CA . SER A 1 207 ? 10.982 9.155 -12.172 1.00 91.25 207 SER A CA 1
ATOM 1583 C C . SER A 1 207 ? 9.577 8.571 -12.329 1.00 91.25 207 SER A C 1
ATOM 1585 O O . SER A 1 207 ? 8.627 9.078 -11.735 1.00 91.25 207 SER A O 1
ATOM 1587 N N . ASN A 1 208 ? 9.422 7.476 -13.082 1.00 92.00 208 ASN A N 1
ATOM 1588 C CA . ASN A 1 208 ? 8.111 6.867 -13.313 1.00 92.00 208 ASN A CA 1
ATOM 1589 C C . ASN A 1 208 ? 7.483 6.342 -12.018 1.00 92.00 208 ASN A C 1
ATOM 1591 O O . ASN A 1 208 ? 6.280 6.511 -11.826 1.00 92.00 208 ASN A O 1
ATOM 1595 N N . ALA A 1 209 ? 8.273 5.736 -11.127 1.00 94.69 209 ALA A N 1
ATOM 1596 C CA . ALA A 1 209 ? 7.765 5.254 -9.848 1.00 94.69 209 ALA A CA 1
ATOM 1597 C C . ALA A 1 209 ? 7.379 6.409 -8.911 1.00 94.69 209 ALA A C 1
ATOM 1599 O O . ALA A 1 209 ? 6.292 6.391 -8.331 1.00 94.69 209 ALA A O 1
ATOM 1600 N N . ALA A 1 210 ? 8.219 7.446 -8.824 1.00 94.25 210 ALA A N 1
ATOM 1601 C CA . ALA A 1 210 ? 7.967 8.616 -7.988 1.00 94.25 210 ALA A CA 1
ATOM 1602 C C . ALA A 1 210 ? 6.692 9.353 -8.419 1.00 94.25 210 ALA A C 1
ATOM 1604 O O . ALA A 1 210 ? 5.784 9.560 -7.613 1.00 94.25 210 ALA A O 1
ATOM 1605 N N . PHE A 1 211 ? 6.564 9.669 -9.712 1.00 91.50 211 PHE A N 1
ATOM 1606 C CA . PHE A 1 211 ? 5.369 10.311 -10.270 1.00 91.50 211 PHE A CA 1
ATOM 1607 C C . PHE A 1 211 ? 4.132 9.402 -10.294 1.00 91.50 211 PHE A C 1
ATOM 1609 O O . PHE A 1 211 ? 3.008 9.914 -10.385 1.00 91.50 211 PHE A O 1
ATOM 1616 N N . GLY A 1 212 ? 4.315 8.080 -10.259 1.00 91.56 212 GLY A N 1
ATOM 1617 C CA . GLY A 1 212 ? 3.243 7.089 -10.179 1.00 91.56 212 GLY A CA 1
ATOM 1618 C C . GLY A 1 212 ? 2.394 7.288 -8.927 1.00 91.56 212 GLY A C 1
ATOM 1619 O O . GLY A 1 212 ? 1.190 7.495 -9.034 1.00 91.56 212 GLY A O 1
ATOM 1620 N N . ILE A 1 213 ? 3.039 7.328 -7.758 1.00 93.31 213 ILE A N 1
ATOM 1621 C CA . ILE A 1 213 ? 2.363 7.459 -6.458 1.00 93.31 213 ILE A CA 1
ATOM 1622 C C . ILE A 1 213 ? 2.170 8.916 -6.007 1.00 93.31 213 ILE A C 1
ATOM 1624 O O . ILE A 1 213 ? 1.164 9.242 -5.373 1.00 93.31 213 ILE A O 1
ATOM 1628 N N . TYR A 1 214 ? 3.084 9.821 -6.374 1.00 93.69 214 TYR A N 1
ATOM 1629 C CA . TYR A 1 214 ? 3.008 11.229 -5.973 1.00 93.69 214 TYR A CA 1
ATOM 1630 C C . TYR A 1 214 ? 1.762 11.926 -6.532 1.00 93.69 214 TYR A C 1
ATOM 1632 O O . TYR A 1 214 ? 1.073 12.645 -5.812 1.00 93.69 214 TYR A O 1
ATOM 1640 N N . PHE A 1 215 ? 1.441 11.713 -7.812 1.00 90.19 215 PHE A N 1
ATOM 1641 C CA . PHE A 1 215 ? 0.379 12.469 -8.481 1.00 90.19 215 PHE A CA 1
ATOM 1642 C C . PHE A 1 215 ? -1.038 12.141 -7.961 1.00 90.19 215 PHE A C 1
ATOM 1644 O O . PHE A 1 215 ? -1.794 13.079 -7.688 1.00 90.19 215 PHE A O 1
ATOM 1651 N N . PRO A 1 216 ? -1.418 10.865 -7.736 1.00 89.19 216 PRO A N 1
ATOM 1652 C CA . PRO A 1 216 ? -2.658 10.527 -7.036 1.00 89.19 216 PRO A CA 1
ATOM 1653 C C . PRO A 1 216 ? -2.747 11.148 -5.640 1.00 89.19 216 PRO A C 1
ATOM 1655 O O . PRO A 1 216 ? -3.824 11.570 -5.226 1.00 89.19 216 PRO A O 1
ATOM 1658 N N . ARG A 1 217 ? -1.626 11.256 -4.913 1.00 91.19 217 ARG A N 1
ATOM 1659 C CA . ARG A 1 217 ? -1.624 11.941 -3.616 1.00 91.19 217 ARG A CA 1
ATOM 1660 C C . ARG A 1 217 ? -1.818 13.444 -3.762 1.00 91.19 217 ARG A C 1
ATOM 1662 O O . ARG A 1 217 ? -2.648 14.012 -3.060 1.00 91.19 217 ARG A O 1
ATOM 1669 N N . PHE A 1 218 ? -1.094 14.074 -4.682 1.00 89.81 218 PHE A N 1
ATOM 1670 C CA . PHE A 1 218 ? -1.208 15.504 -4.961 1.00 89.81 218 PHE A CA 1
ATOM 1671 C C . PHE A 1 218 ? -2.644 15.894 -5.353 1.00 89.81 218 PHE A C 1
ATOM 1673 O O . PHE A 1 218 ? -3.167 16.902 -4.892 1.00 89.81 218 PHE A O 1
ATOM 1680 N N . THR A 1 219 ? -3.313 15.045 -6.136 1.00 88.12 219 THR A N 1
ATOM 1681 C CA . THR A 1 219 ? -4.711 15.228 -6.569 1.00 88.12 219 THR A CA 1
ATOM 1682 C C . THR A 1 219 ? -5.754 14.727 -5.566 1.00 88.12 219 THR A C 1
ATOM 1684 O O . THR A 1 219 ? -6.944 14.875 -5.817 1.00 88.12 219 THR A O 1
ATOM 1687 N N . ARG A 1 220 ? -5.338 14.150 -4.429 1.00 88.25 220 ARG A N 1
ATOM 1688 C CA . ARG A 1 220 ? -6.197 13.482 -3.428 1.00 88.25 220 ARG A CA 1
ATOM 1689 C C . ARG A 1 220 ? -6.974 12.256 -3.935 1.00 88.25 220 ARG A C 1
ATOM 1691 O O . ARG A 1 220 ? -7.719 11.663 -3.166 1.00 88.25 220 ARG A O 1
ATOM 1698 N N . ASN A 1 221 ? -6.735 11.782 -5.155 1.00 86.25 221 ASN A N 1
ATOM 1699 C CA . ASN A 1 221 ? -7.299 10.517 -5.642 1.00 86.25 221 ASN A CA 1
ATOM 1700 C C . ASN A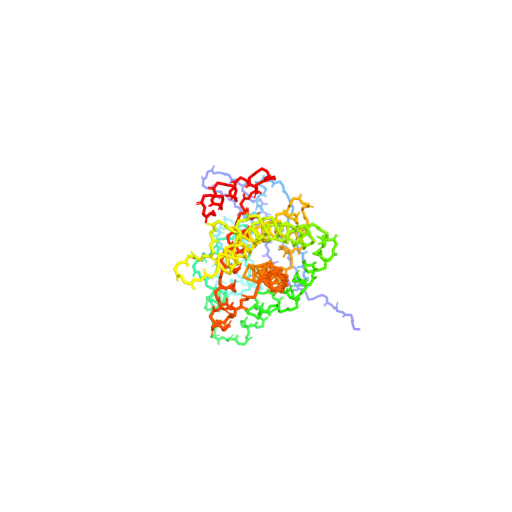 1 221 ? -6.718 9.289 -4.916 1.00 86.25 221 ASN A C 1
ATOM 1702 O O . ASN A 1 221 ? -7.279 8.202 -4.985 1.00 86.25 221 ASN A O 1
ATOM 1706 N N . ILE A 1 222 ? -5.620 9.451 -4.169 1.00 87.94 222 ILE A N 1
ATOM 1707 C CA . ILE A 1 222 ? -5.040 8.382 -3.343 1.00 87.94 222 ILE A CA 1
ATOM 1708 C C . ILE A 1 222 ? -6.031 7.808 -2.315 1.00 87.94 222 ILE A C 1
ATOM 1710 O O . ILE A 1 222 ? -5.904 6.644 -1.950 1.00 87.94 222 ILE A O 1
ATOM 1714 N N . TYR A 1 223 ? -7.040 8.578 -1.880 1.00 85.81 223 TYR A N 1
ATOM 1715 C CA . TYR A 1 223 ? -8.061 8.094 -0.944 1.00 85.81 223 TYR A CA 1
ATOM 1716 C C . TYR A 1 223 ? -8.917 6.960 -1.522 1.00 85.81 223 TYR A C 1
ATOM 1718 O O . TYR A 1 223 ? -9.421 6.143 -0.758 1.00 85.81 223 TYR A O 1
ATOM 1726 N N . GLU A 1 224 ? -9.040 6.852 -2.847 1.00 86.94 224 GLU A N 1
ATOM 1727 C CA . GLU A 1 224 ? -9.699 5.713 -3.496 1.00 86.94 224 GLU A CA 1
ATOM 1728 C C . GLU A 1 224 ? -8.909 4.416 -3.264 1.00 86.94 224 GLU A C 1
ATOM 1730 O O . GLU A 1 224 ? -9.475 3.391 -2.902 1.00 86.94 224 GLU A O 1
ATOM 1735 N N . ILE A 1 225 ? -7.577 4.483 -3.363 1.00 86.50 225 ILE A N 1
ATOM 1736 C CA . ILE A 1 225 ? -6.691 3.342 -3.094 1.00 86.50 225 ILE A CA 1
ATOM 1737 C C . ILE A 1 225 ? -6.667 3.015 -1.595 1.00 86.50 225 ILE A C 1
ATOM 1739 O O . ILE A 1 225 ? -6.684 1.845 -1.234 1.00 86.50 225 ILE A O 1
ATOM 1743 N N . LEU A 1 226 ? -6.653 4.033 -0.726 1.00 83.62 226 LEU A N 1
ATOM 1744 C CA . LEU A 1 226 ? -6.613 3.852 0.734 1.00 83.62 226 LEU A CA 1
ATOM 1745 C C . LEU A 1 226 ? -7.938 3.364 1.335 1.00 83.62 226 LEU A C 1
ATOM 1747 O O . LEU A 1 226 ? -7.936 2.829 2.439 1.00 83.62 226 LEU A O 1
ATOM 1751 N N . SER A 1 227 ? -9.061 3.586 0.650 1.00 83.25 227 SER A N 1
ATOM 1752 C CA . SER A 1 227 ? -10.378 3.089 1.074 1.00 83.25 227 SER A CA 1
ATOM 1753 C C . SER A 1 227 ? -10.709 1.714 0.495 1.00 83.25 227 SER A C 1
ATOM 1755 O O . SER A 1 227 ? -11.574 1.021 1.030 1.00 83.25 227 SER A O 1
ATOM 1757 N N . ALA A 1 228 ? -10.024 1.301 -0.573 1.00 85.31 228 ALA A N 1
ATOM 1758 C CA . ALA A 1 228 ? -10.148 -0.039 -1.117 1.00 85.31 228 ALA A CA 1
ATOM 1759 C C . ALA A 1 228 ? -9.489 -1.077 -0.183 1.00 85.31 228 ALA A C 1
ATOM 1761 O O . ALA A 1 228 ? -8.480 -0.777 0.458 1.00 85.31 228 ALA A O 1
ATOM 1762 N N . PRO A 1 229 ? -10.008 -2.318 -0.124 1.00 80.50 229 PRO A N 1
ATOM 1763 C CA . PRO A 1 229 ? -9.407 -3.411 0.639 1.00 80.50 229 PRO A CA 1
ATOM 1764 C C . PRO A 1 229 ? -8.147 -3.932 -0.073 1.00 80.50 229 PRO A C 1
ATOM 1766 O O . PRO A 1 229 ? -8.157 -4.994 -0.701 1.00 80.50 229 PRO A O 1
ATOM 1769 N N . ILE A 1 230 ? -7.086 -3.126 -0.047 1.00 84.62 230 ILE A N 1
ATOM 1770 C CA . ILE A 1 230 ? -5.803 -3.375 -0.703 1.00 84.62 230 ILE A CA 1
ATOM 1771 C C . ILE A 1 230 ? -4.694 -3.229 0.339 1.00 84.62 230 ILE A C 1
ATOM 1773 O O . ILE A 1 230 ? -4.635 -2.253 1.086 1.00 84.62 230 ILE A O 1
ATOM 1777 N N . SER A 1 231 ? -3.784 -4.194 0.378 1.00 84.12 231 SER A N 1
ATOM 1778 C CA . SER A 1 231 ? -2.612 -4.152 1.251 1.00 84.12 231 SER A CA 1
ATOM 1779 C C . SER A 1 231 ? -1.532 -3.206 0.713 1.00 84.12 231 SER A C 1
ATOM 1781 O O . SER A 1 231 ? -1.318 -3.081 -0.493 1.00 84.12 231 SER A O 1
ATOM 1783 N N . HIS A 1 232 ? -0.750 -2.602 1.611 1.00 86.31 232 HIS A N 1
ATOM 1784 C CA . HIS A 1 232 ? 0.419 -1.784 1.263 1.00 86.31 232 HIS A CA 1
ATOM 1785 C C . HIS A 1 232 ? 1.408 -2.515 0.337 1.00 86.31 232 HIS A C 1
ATOM 1787 O O . HIS A 1 232 ? 2.013 -1.900 -0.547 1.00 86.31 232 HIS A O 1
ATOM 1793 N N . PHE A 1 233 ? 1.554 -3.833 0.512 1.00 87.69 233 PHE A N 1
ATOM 1794 C CA . PHE A 1 233 ? 2.404 -4.658 -0.346 1.00 87.69 233 PHE A CA 1
ATOM 1795 C C . PHE A 1 233 ? 1.871 -4.725 -1.783 1.00 87.69 233 PHE A C 1
ATOM 1797 O O . PHE A 1 233 ? 2.639 -4.599 -2.732 1.00 87.69 233 PHE A O 1
ATOM 1804 N N . GLU A 1 234 ? 0.556 -4.851 -1.953 1.00 90.69 234 GLU A N 1
ATOM 1805 C CA . GLU A 1 234 ? -0.109 -4.935 -3.258 1.00 90.69 234 GLU A CA 1
ATOM 1806 C C . GLU A 1 234 ? -0.013 -3.611 -4.015 1.00 90.69 234 GLU A C 1
ATOM 1808 O O . GLU A 1 234 ? 0.309 -3.599 -5.205 1.00 90.69 234 GLU A O 1
ATOM 1813 N N . VAL A 1 235 ? -0.210 -2.491 -3.310 1.00 92.94 235 VAL A N 1
ATOM 1814 C CA . VAL A 1 235 ? -0.008 -1.142 -3.860 1.00 92.94 235 VAL A CA 1
ATOM 1815 C C . VAL A 1 235 ? 1.430 -0.984 -4.350 1.00 92.94 235 VAL A C 1
ATOM 1817 O O . VAL A 1 235 ? 1.659 -0.574 -5.490 1.00 92.94 235 VAL A O 1
ATOM 1820 N N . THR A 1 236 ? 2.402 -1.348 -3.509 1.00 94.25 236 THR A N 1
ATOM 1821 C CA . THR A 1 236 ? 3.827 -1.253 -3.848 1.00 94.25 236 THR A CA 1
ATOM 1822 C C . THR A 1 236 ? 4.148 -2.121 -5.062 1.00 94.25 236 THR A C 1
ATOM 1824 O O . THR A 1 236 ? 4.732 -1.628 -6.025 1.00 94.25 236 THR A O 1
ATOM 1827 N N . LEU A 1 237 ? 3.709 -3.383 -5.070 1.00 95.25 237 LEU A N 1
ATOM 1828 C CA . LEU A 1 237 ? 3.941 -4.311 -6.175 1.00 95.25 237 LEU A CA 1
ATOM 1829 C C . LEU A 1 237 ? 3.352 -3.788 -7.493 1.00 95.25 237 LEU A C 1
ATOM 1831 O O . LEU A 1 237 ? 4.009 -3.871 -8.531 1.00 95.25 237 LEU A O 1
ATOM 1835 N N . ALA A 1 238 ? 2.151 -3.207 -7.457 1.00 95.44 238 ALA A N 1
ATOM 1836 C CA . ALA A 1 238 ? 1.493 -2.675 -8.643 1.00 95.44 238 ALA A CA 1
ATOM 1837 C C . ALA A 1 238 ? 2.224 -1.458 -9.231 1.00 95.44 238 ALA A C 1
ATOM 1839 O O . ALA A 1 238 ? 2.533 -1.445 -10.426 1.00 95.44 238 ALA A O 1
ATOM 1840 N N . PHE A 1 239 ? 2.536 -0.449 -8.409 1.00 96.00 239 PHE A N 1
ATOM 1841 C CA . PHE A 1 239 ? 3.211 0.768 -8.874 1.00 96.00 239 PHE A CA 1
ATOM 1842 C C . PHE A 1 239 ? 4.662 0.505 -9.289 1.00 96.00 239 PHE A C 1
ATOM 1844 O O . PHE A 1 239 ? 5.084 0.951 -10.359 1.00 96.00 239 PHE A O 1
ATOM 1851 N N . VAL A 1 240 ? 5.417 -0.248 -8.484 1.00 97.50 240 VAL A N 1
ATOM 1852 C CA . VAL A 1 240 ? 6.816 -0.598 -8.777 1.00 97.50 240 VAL A CA 1
ATOM 1853 C C . VAL A 1 240 ? 6.891 -1.497 -10.006 1.00 97.50 240 VAL A C 1
ATOM 1855 O O . VAL A 1 240 ? 7.695 -1.238 -10.899 1.00 97.50 240 VAL A O 1
ATOM 1858 N N . GLY A 1 241 ? 6.021 -2.507 -10.107 1.00 96.88 241 GLY A N 1
ATOM 1859 C CA . GLY A 1 241 ? 5.947 -3.378 -11.279 1.00 96.88 241 GLY A CA 1
ATOM 1860 C C . GLY A 1 241 ? 5.607 -2.606 -12.555 1.00 96.88 241 GLY A C 1
ATOM 1861 O O . GLY A 1 241 ?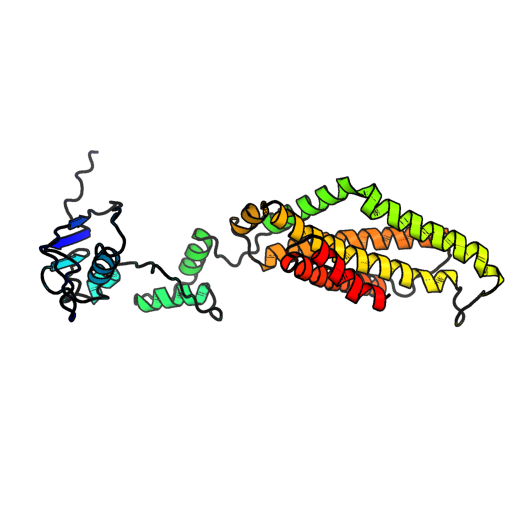 6.209 -2.845 -13.608 1.00 96.88 241 GLY A O 1
ATOM 1862 N N . ALA A 1 242 ? 4.695 -1.632 -12.471 1.00 96.38 242 ALA A N 1
ATOM 1863 C CA . ALA A 1 242 ? 4.369 -0.770 -13.600 1.00 96.38 242 ALA A CA 1
ATOM 1864 C C . ALA A 1 242 ? 5.551 0.123 -14.007 1.00 96.38 242 ALA A C 1
ATOM 1866 O O . ALA A 1 242 ? 5.870 0.210 -15.192 1.00 96.38 242 ALA A O 1
ATOM 1867 N N . ALA A 1 243 ? 6.234 0.760 -13.055 1.00 96.06 243 ALA A N 1
ATOM 1868 C CA . ALA A 1 243 ? 7.408 1.584 -13.337 1.00 96.06 243 ALA A CA 1
ATOM 1869 C C . ALA A 1 243 ? 8.559 0.766 -13.951 1.00 96.06 243 ALA A C 1
ATOM 1871 O O . ALA A 1 243 ? 9.068 1.134 -15.011 1.00 96.06 243 ALA A O 1
ATOM 1872 N N . ALA A 1 244 ? 8.894 -0.382 -13.356 1.00 97.00 244 ALA A N 1
ATOM 1873 C CA . ALA A 1 244 ? 9.959 -1.257 -13.835 1.00 97.00 244 ALA A CA 1
ATOM 1874 C C . ALA A 1 244 ? 9.679 -1.772 -15.254 1.00 97.00 244 ALA A C 1
ATOM 1876 O O . ALA A 1 244 ? 10.561 -1.728 -16.110 1.00 97.00 244 ALA A O 1
ATOM 1877 N N . THR A 1 245 ? 8.439 -2.182 -15.549 1.00 96.12 245 THR A N 1
ATOM 1878 C CA . THR A 1 245 ? 8.072 -2.638 -16.900 1.00 96.12 245 THR A CA 1
ATOM 1879 C C . THR A 1 245 ? 8.256 -1.525 -17.941 1.00 96.12 245 THR A C 1
ATOM 1881 O O . THR A 1 245 ? 8.791 -1.781 -19.018 1.00 96.12 245 THR A O 1
ATOM 1884 N N . LYS A 1 246 ? 7.861 -0.279 -17.630 1.00 94.06 246 LYS A N 1
ATOM 1885 C CA . LYS A 1 246 ? 8.031 0.875 -18.537 1.00 94.06 246 LYS A CA 1
ATOM 1886 C C . LYS A 1 246 ? 9.512 1.138 -18.829 1.00 94.06 246 LYS A C 1
ATOM 1888 O O . LYS A 1 246 ? 9.879 1.351 -19.982 1.00 94.06 246 LYS A O 1
ATOM 1893 N N . SER A 1 247 ? 10.359 1.086 -17.803 1.00 94.69 247 SER A N 1
ATOM 1894 C CA . SER A 1 247 ? 11.804 1.292 -17.947 1.00 94.69 247 SER A CA 1
ATOM 1895 C C . SER A 1 247 ? 12.487 0.173 -18.730 1.00 94.69 247 SER A C 1
ATOM 1897 O O . SER A 1 247 ? 13.334 0.452 -19.573 1.00 94.69 247 SER A O 1
ATOM 1899 N N . LEU A 1 248 ? 12.099 -1.086 -18.505 1.00 95.88 248 LEU A N 1
ATOM 1900 C CA . LEU A 1 248 ? 12.616 -2.228 -19.266 1.00 95.88 248 LEU A CA 1
ATOM 1901 C C . LEU A 1 248 ? 12.203 -2.170 -20.736 1.00 95.88 248 LEU A C 1
ATOM 1903 O O . LEU A 1 248 ? 13.008 -2.466 -21.617 1.00 95.88 248 LEU A O 1
ATOM 1907 N N . PHE A 1 249 ? 10.969 -1.745 -21.010 1.00 94.56 249 PHE A N 1
ATOM 1908 C CA . PHE A 1 249 ? 10.507 -1.524 -22.375 1.00 94.56 249 PHE A CA 1
ATOM 1909 C C . PHE A 1 249 ? 11.336 -0.442 -23.078 1.00 94.56 249 PHE A C 1
ATOM 1911 O O . PHE A 1 249 ? 11.785 -0.647 -24.204 1.00 94.56 249 PHE A O 1
ATOM 1918 N N . LEU A 1 250 ? 11.617 0.673 -22.396 1.00 94.06 250 LEU A N 1
ATOM 1919 C CA . LEU A 1 250 ? 12.506 1.709 -22.921 1.00 94.06 250 LEU A CA 1
ATOM 1920 C C . LEU A 1 250 ? 13.928 1.179 -23.169 1.00 94.06 250 LEU A C 1
ATOM 1922 O O . LEU A 1 250 ? 14.494 1.441 -24.227 1.00 94.06 250 LEU A O 1
ATOM 1926 N N . ALA A 1 251 ? 14.485 0.400 -22.237 1.00 94.81 251 ALA A N 1
ATOM 1927 C CA . ALA A 1 251 ? 15.804 -0.216 -22.384 1.00 94.81 251 ALA A CA 1
ATOM 1928 C C . ALA A 1 251 ? 15.887 -1.084 -23.644 1.00 94.81 251 ALA A C 1
ATOM 1930 O O . ALA A 1 251 ? 16.839 -0.974 -24.413 1.00 94.81 251 ALA A O 1
ATOM 1931 N N . ALA A 1 252 ? 14.864 -1.908 -23.887 1.00 94.69 252 ALA A N 1
ATOM 1932 C CA . ALA A 1 252 ? 14.788 -2.745 -25.075 1.00 94.69 252 ALA A CA 1
ATOM 1933 C C . ALA A 1 252 ? 14.778 -1.904 -26.360 1.00 94.69 252 ALA A C 1
ATOM 1935 O O . ALA A 1 252 ? 15.515 -2.211 -27.295 1.00 94.69 252 ALA A O 1
ATOM 1936 N N . ILE A 1 253 ? 14.005 -0.813 -26.396 1.00 94.06 253 ILE A N 1
ATOM 1937 C CA . ILE A 1 253 ? 13.979 0.093 -27.554 1.00 94.06 253 ILE A CA 1
ATOM 1938 C C . ILE A 1 253 ? 15.348 0.746 -27.771 1.00 94.06 253 ILE A C 1
ATOM 1940 O O . ILE A 1 253 ? 15.808 0.824 -28.911 1.00 94.06 253 ILE A O 1
ATOM 1944 N N . ILE A 1 254 ? 16.021 1.183 -26.704 1.00 92.25 254 ILE A N 1
ATOM 1945 C CA . ILE A 1 254 ? 17.363 1.774 -26.790 1.00 92.25 254 ILE A CA 1
ATOM 1946 C C . ILE A 1 254 ? 18.369 0.753 -27.326 1.00 92.25 254 ILE A C 1
ATOM 1948 O O . ILE A 1 254 ? 19.120 1.081 -28.238 1.00 92.25 254 ILE A O 1
ATOM 1952 N N . LEU A 1 255 ? 18.353 -0.490 -26.837 1.00 92.56 255 LEU A N 1
ATOM 1953 C CA . LEU A 1 255 ? 19.236 -1.557 -27.319 1.00 92.56 255 LEU A CA 1
ATOM 1954 C C . LEU A 1 255 ? 18.993 -1.885 -28.800 1.00 92.56 255 LEU A C 1
ATOM 1956 O O . LEU A 1 255 ? 19.954 -2.031 -29.561 1.00 92.56 255 LEU A O 1
ATOM 1960 N N . ILE A 1 256 ? 17.727 -1.962 -29.225 1.00 92.44 256 ILE A N 1
ATOM 1961 C CA . ILE A 1 256 ? 17.354 -2.170 -30.634 1.00 92.44 256 ILE A CA 1
ATOM 1962 C C . ILE A 1 256 ? 17.862 -1.008 -31.493 1.00 92.44 256 ILE A C 1
ATOM 1964 O O . ILE A 1 256 ? 18.480 -1.234 -32.530 1.00 92.44 256 ILE A O 1
ATOM 1968 N N . THR A 1 257 ? 17.649 0.229 -31.041 1.00 90.81 257 THR A N 1
ATOM 1969 C CA . THR A 1 257 ? 18.081 1.440 -31.752 1.00 90.81 257 THR A CA 1
ATOM 1970 C C . THR A 1 257 ? 19.603 1.503 -31.849 1.00 90.81 257 THR A C 1
ATOM 1972 O O . THR A 1 257 ? 20.137 1.742 -32.926 1.00 90.81 257 THR A O 1
ATOM 1975 N N . ALA A 1 258 ? 20.314 1.214 -30.758 1.00 89.00 258 ALA A N 1
ATOM 1976 C CA . ALA A 1 258 ? 21.772 1.187 -30.714 1.00 89.00 258 ALA A CA 1
ATOM 1977 C C . ALA A 1 258 ? 22.363 0.211 -31.739 1.00 89.00 258 ALA A C 1
ATOM 1979 O O . ALA A 1 258 ? 23.374 0.517 -32.368 1.00 89.00 258 ALA A O 1
ATOM 1980 N N . ARG A 1 259 ? 21.702 -0.934 -31.966 1.00 89.06 259 ARG A N 1
ATOM 1981 C CA . ARG A 1 259 ? 22.160 -1.954 -32.920 1.00 89.06 259 ARG A CA 1
ATOM 1982 C C . ARG A 1 259 ? 22.114 -1.479 -34.376 1.00 89.06 259 ARG A C 1
ATOM 1984 O O . ARG A 1 259 ? 22.836 -2.021 -35.205 1.00 89.06 259 ARG A O 1
ATOM 1991 N N . LEU A 1 260 ? 21.292 -0.472 -34.689 1.00 88.25 260 LEU A N 1
ATOM 1992 C CA . LEU A 1 260 ? 21.252 0.148 -36.019 1.00 88.25 260 LEU A CA 1
ATOM 1993 C C . LEU A 1 260 ? 22.483 1.021 -36.295 1.00 88.25 260 LEU A C 1
ATOM 1995 O O . LEU A 1 260 ? 22.848 1.198 -37.453 1.00 88.25 260 LEU A O 1
ATOM 1999 N N . PHE A 1 261 ? 23.112 1.563 -35.249 1.00 85.56 261 PHE A N 1
ATOM 2000 C CA . PHE A 1 261 ? 24.271 2.452 -35.371 1.00 85.56 261 PHE A CA 1
ATOM 2001 C C . PHE A 1 261 ? 25.594 1.735 -35.119 1.00 85.56 261 PHE A C 1
ATOM 2003 O O . PHE A 1 261 ? 26.601 2.065 -35.739 1.00 85.56 261 PHE A O 1
ATOM 2010 N N . VAL A 1 262 ? 25.599 0.769 -34.201 1.00 82.94 262 VAL A N 1
ATOM 2011 C CA . VAL A 1 262 ? 26.802 0.061 -33.775 1.00 82.94 262 VAL A CA 1
ATOM 2012 C C . VAL A 1 262 ? 26.550 -1.444 -33.844 1.00 82.94 262 VAL A C 1
ATOM 2014 O O . VAL A 1 262 ? 25.658 -1.942 -33.153 1.00 82.94 262 VAL A O 1
ATOM 2017 N N . PRO A 1 263 ? 27.345 -2.203 -34.617 1.00 83.25 263 PRO A N 1
ATOM 2018 C CA . PRO A 1 263 ? 27.313 -3.653 -34.541 1.00 83.25 263 PRO A CA 1
ATOM 2019 C C . PRO A 1 263 ? 27.895 -4.089 -33.190 1.00 83.25 263 PRO A C 1
ATOM 2021 O O . PRO A 1 263 ? 29.083 -3.919 -32.926 1.00 83.25 263 PRO A O 1
ATOM 2024 N N . TYR A 1 264 ? 27.049 -4.632 -32.319 1.00 86.69 264 TYR A N 1
ATOM 2025 C CA . TYR A 1 264 ? 27.461 -5.248 -31.060 1.00 86.69 264 TYR A CA 1
ATOM 2026 C C . TYR A 1 264 ? 26.745 -6.586 -30.871 1.00 86.69 264 TYR A C 1
ATOM 2028 O O . TYR A 1 264 ? 25.639 -6.799 -31.380 1.00 86.69 264 TYR A O 1
ATOM 2036 N N . GLU A 1 265 ? 27.369 -7.476 -30.106 1.00 86.81 265 GLU A N 1
ATOM 2037 C CA . GLU A 1 265 ? 26.804 -8.770 -29.737 1.00 86.81 265 GLU A CA 1
ATOM 2038 C C . GLU A 1 265 ? 26.683 -8.889 -28.220 1.00 86.81 265 GLU A C 1
ATOM 2040 O O . GLU A 1 265 ? 27.548 -8.449 -27.462 1.00 86.81 265 GLU A O 1
ATOM 2045 N N . ILE A 1 266 ? 25.582 -9.487 -27.768 1.00 89.50 266 ILE A N 1
ATOM 2046 C CA . ILE A 1 266 ? 25.336 -9.730 -26.348 1.00 89.50 266 ILE A CA 1
ATOM 2047 C C . ILE A 1 266 ? 25.807 -11.147 -26.040 1.00 89.50 266 ILE A C 1
ATOM 2049 O O . ILE A 1 266 ? 25.113 -12.111 -26.356 1.00 89.50 266 ILE A O 1
ATOM 2053 N N . ALA A 1 267 ? 26.959 -11.273 -25.384 1.00 89.81 267 ALA A N 1
ATOM 2054 C CA . ALA A 1 267 ? 27.517 -12.575 -25.010 1.00 89.81 267 ALA A CA 1
ATOM 2055 C C . ALA A 1 267 ? 26.605 -13.360 -24.046 1.00 89.81 267 ALA A C 1
ATOM 2057 O O . ALA A 1 267 ? 26.475 -14.580 -24.141 1.00 89.81 267 ALA A O 1
ATOM 2058 N N . HIS A 1 268 ? 25.946 -12.658 -23.117 1.00 93.50 268 HIS A N 1
ATOM 2059 C CA . HIS A 1 268 ? 25.144 -13.267 -22.054 1.00 93.50 268 HIS A CA 1
ATOM 2060 C C . HIS A 1 268 ? 23.773 -12.583 -21.902 1.00 93.50 268 HIS A C 1
ATOM 2062 O O . HIS A 1 268 ? 23.589 -11.743 -21.016 1.00 93.50 268 HIS A O 1
ATOM 2068 N N . PRO A 1 269 ? 22.777 -12.940 -22.735 1.00 92.56 269 PRO A N 1
ATOM 2069 C CA . PRO A 1 269 ? 21.483 -12.254 -22.761 1.00 92.56 269 PRO A CA 1
ATOM 2070 C C . PRO A 1 269 ? 20.679 -12.429 -21.469 1.00 92.56 269 PRO A C 1
ATOM 2072 O O . PRO A 1 269 ? 20.031 -11.487 -21.023 1.00 92.56 269 PRO A O 1
ATOM 2075 N N . ILE A 1 270 ? 20.756 -13.601 -20.829 1.00 94.38 270 ILE A N 1
ATOM 2076 C CA . ILE A 1 270 ? 20.048 -13.868 -19.566 1.00 94.38 270 ILE A CA 1
ATOM 2077 C C . ILE A 1 270 ? 20.585 -12.960 -18.455 1.00 94.38 270 ILE A C 1
ATOM 2079 O O . ILE A 1 270 ? 19.808 -12.300 -17.774 1.00 94.38 270 ILE A O 1
ATOM 2083 N N . TRP A 1 271 ? 21.910 -12.869 -18.310 1.00 94.00 271 TRP A N 1
ATOM 2084 C CA . TRP A 1 271 ? 22.539 -12.011 -17.304 1.00 94.00 271 TRP A CA 1
ATOM 2085 C C . TRP A 1 271 ? 22.257 -10.531 -17.545 1.00 94.00 271 TRP A C 1
ATOM 2087 O O . TRP A 1 271 ? 21.949 -9.815 -16.596 1.00 94.00 271 TRP A O 1
ATOM 2097 N N . MET A 1 272 ? 22.282 -10.088 -18.805 1.00 94.38 272 MET A N 1
ATOM 2098 C CA . MET A 1 272 ? 21.891 -8.727 -19.169 1.00 94.38 272 MET A CA 1
ATOM 2099 C C . MET A 1 272 ? 20.447 -8.429 -18.744 1.00 94.38 272 MET A C 1
ATOM 2101 O O . MET A 1 272 ? 20.201 -7.417 -18.093 1.00 94.38 272 MET A O 1
ATOM 2105 N N . LEU A 1 273 ? 19.494 -9.311 -19.070 1.00 94.50 273 LEU A N 1
ATOM 2106 C CA . LEU A 1 273 ? 18.088 -9.137 -18.693 1.00 94.50 273 LEU A CA 1
ATOM 2107 C C . LEU A 1 273 ? 17.894 -9.147 -17.174 1.00 94.50 273 LEU A C 1
ATOM 2109 O O . LEU A 1 273 ? 17.179 -8.293 -16.656 1.00 94.50 273 LEU A O 1
ATOM 2113 N N . CYS A 1 274 ? 18.550 -10.062 -16.457 1.00 95.25 274 CYS A N 1
ATOM 2114 C CA . CYS A 1 274 ? 18.517 -10.102 -14.996 1.00 95.25 274 CYS A CA 1
ATOM 2115 C C . CYS A 1 274 ? 19.060 -8.807 -14.386 1.00 95.25 274 CYS A C 1
ATOM 2117 O O . CYS A 1 274 ? 18.437 -8.252 -13.485 1.00 95.25 274 CYS A O 1
ATOM 2119 N N . PHE A 1 275 ? 20.188 -8.300 -14.890 1.00 94.69 275 PHE A N 1
ATOM 2120 C CA . PHE A 1 275 ? 20.787 -7.065 -14.393 1.00 94.69 275 PHE A CA 1
ATOM 2121 C C . PHE A 1 275 ? 19.881 -5.861 -14.659 1.00 94.69 275 PHE A C 1
ATOM 2123 O O . PHE A 1 275 ? 19.561 -5.124 -13.731 1.00 94.69 275 PHE A O 1
ATOM 2130 N N . LEU A 1 276 ? 19.360 -5.727 -15.883 1.00 95.56 276 LEU A N 1
ATOM 2131 C CA . LEU A 1 276 ? 18.394 -4.684 -16.230 1.00 95.56 276 LEU A CA 1
ATOM 2132 C C . LEU A 1 276 ? 17.144 -4.748 -15.345 1.00 95.56 276 LEU A C 1
ATOM 2134 O O . LEU A 1 276 ? 16.684 -3.713 -14.866 1.00 95.56 276 LEU A O 1
ATOM 2138 N N . ALA A 1 277 ? 16.604 -5.946 -15.098 1.00 96.38 277 ALA A N 1
ATOM 2139 C CA . ALA A 1 277 ? 15.428 -6.138 -14.252 1.00 96.38 277 ALA A CA 1
ATOM 2140 C C . ALA A 1 277 ? 15.701 -5.767 -12.791 1.00 96.38 277 ALA A C 1
ATOM 2142 O O . ALA A 1 277 ? 14.906 -5.046 -12.188 1.00 96.38 277 ALA A O 1
ATOM 2143 N N . LEU A 1 278 ? 16.832 -6.202 -12.231 1.00 96.50 278 LEU A N 1
ATOM 2144 C CA . LEU A 1 278 ? 17.233 -5.863 -10.866 1.00 96.50 278 LEU A CA 1
ATOM 2145 C C . LEU A 1 278 ? 17.452 -4.360 -10.701 1.00 96.50 278 LEU A C 1
ATOM 2147 O O . LEU A 1 278 ? 16.954 -3.773 -9.740 1.00 96.50 278 LEU A O 1
ATOM 2151 N N . THR A 1 279 ? 18.137 -3.720 -11.649 1.00 94.62 279 THR A N 1
ATOM 2152 C CA . THR A 1 279 ? 18.327 -2.267 -11.654 1.00 94.62 279 THR A CA 1
ATOM 2153 C C . THR A 1 279 ? 16.984 -1.550 -11.750 1.00 94.62 279 THR A C 1
ATOM 2155 O O . THR A 1 279 ? 16.693 -0.689 -10.920 1.00 94.62 279 THR A O 1
ATOM 2158 N N . ALA A 1 280 ? 16.125 -1.934 -12.698 1.00 96.94 280 ALA A N 1
ATOM 2159 C CA . ALA A 1 280 ? 14.816 -1.316 -12.873 1.00 96.94 280 ALA A CA 1
ATOM 2160 C C . ALA A 1 280 ? 13.945 -1.448 -11.615 1.00 96.94 280 ALA A C 1
ATOM 2162 O O . ALA A 1 280 ? 13.336 -0.466 -11.193 1.00 96.94 280 ALA A O 1
ATOM 2163 N N . LEU A 1 281 ? 13.916 -2.622 -10.976 1.00 97.56 281 LEU A N 1
ATOM 2164 C CA . LEU A 1 281 ? 13.177 -2.850 -9.731 1.00 97.56 281 LEU A CA 1
ATOM 2165 C C . LEU A 1 281 ? 13.743 -2.028 -8.571 1.00 97.56 281 LEU A C 1
ATOM 2167 O O . LEU A 1 281 ? 12.988 -1.337 -7.891 1.00 97.56 281 LEU A O 1
ATOM 2171 N N . THR A 1 282 ? 15.062 -2.051 -8.376 1.00 95.94 282 THR A N 1
ATOM 2172 C CA . THR A 1 282 ? 15.736 -1.341 -7.277 1.00 95.94 282 THR A CA 1
ATOM 2173 C C . THR A 1 282 ? 15.489 0.163 -7.359 1.00 95.94 282 THR A C 1
ATOM 2175 O O . THR A 1 282 ? 15.057 0.787 -6.390 1.00 95.94 282 THR A O 1
ATOM 2178 N N . PHE A 1 283 ? 15.686 0.755 -8.537 1.00 94.81 283 PHE A N 1
ATOM 2179 C CA . PHE A 1 283 ? 15.472 2.187 -8.726 1.00 94.81 283 PHE A CA 1
ATOM 2180 C C . PHE A 1 283 ? 13.987 2.566 -8.773 1.00 94.81 283 PHE A C 1
ATOM 2182 O O . PHE A 1 283 ? 13.629 3.667 -8.359 1.00 94.81 283 PHE A O 1
ATOM 2189 N N . SER A 1 284 ? 13.097 1.660 -9.189 1.00 97.19 284 SER A N 1
ATOM 2190 C CA . SER A 1 284 ? 11.650 1.881 -9.062 1.00 97.19 284 SER A CA 1
ATOM 2191 C C . SER A 1 284 ? 11.204 1.878 -7.598 1.00 97.19 284 SER A C 1
ATOM 2193 O O . SER A 1 284 ? 10.381 2.704 -7.218 1.00 97.19 284 SER A O 1
ATOM 2195 N N . LEU A 1 285 ? 11.768 1.013 -6.748 1.00 97.00 285 LEU A N 1
ATOM 2196 C CA . LEU A 1 285 ? 11.517 1.040 -5.301 1.00 97.00 285 LEU A CA 1
ATOM 2197 C C . LEU A 1 285 ? 12.001 2.353 -4.680 1.00 97.00 285 LEU A C 1
ATOM 2199 O O . LEU A 1 285 ? 11.250 2.993 -3.947 1.00 97.00 285 LEU A O 1
ATOM 2203 N N . LEU A 1 286 ? 13.213 2.795 -5.031 1.00 94.69 286 LEU A N 1
ATOM 2204 C CA . LEU A 1 286 ? 13.735 4.095 -4.601 1.00 94.69 286 LEU A CA 1
ATOM 2205 C C . LEU A 1 286 ? 12.806 5.241 -5.029 1.00 94.69 286 LEU A C 1
ATOM 2207 O O . LEU A 1 286 ? 12.437 6.080 -4.210 1.00 94.69 286 LEU A O 1
ATOM 2211 N N . GLY A 1 287 ? 12.386 5.257 -6.296 1.00 94.69 287 GLY A N 1
ATOM 2212 C CA . GLY A 1 287 ? 11.446 6.250 -6.808 1.00 94.69 287 GLY A CA 1
ATOM 2213 C C . GLY A 1 287 ? 10.108 6.223 -6.079 1.00 94.69 287 GLY A C 1
ATOM 2214 O O . GLY A 1 287 ? 9.593 7.273 -5.712 1.00 94.69 287 GLY A O 1
ATOM 2215 N N . PHE A 1 288 ? 9.566 5.039 -5.796 1.00 96.06 288 PHE A N 1
ATOM 2216 C CA . PHE A 1 288 ? 8.321 4.890 -5.048 1.00 96.06 288 PHE A CA 1
ATOM 2217 C C . PHE A 1 288 ? 8.429 5.474 -3.630 1.00 96.06 288 PHE A C 1
ATOM 2219 O O . PHE A 1 288 ? 7.548 6.227 -3.212 1.00 96.06 288 PHE A O 1
ATOM 2226 N N . ILE A 1 289 ? 9.540 5.216 -2.929 1.00 95.19 289 ILE A N 1
ATOM 2227 C CA . ILE A 1 289 ? 9.829 5.808 -1.612 1.00 95.19 289 ILE A CA 1
ATOM 2228 C C . ILE A 1 289 ? 9.881 7.337 -1.707 1.00 95.19 289 ILE A C 1
ATOM 2230 O O . ILE A 1 289 ? 9.231 8.023 -0.920 1.00 95.19 289 ILE A O 1
ATOM 2234 N N . ILE A 1 290 ? 10.592 7.883 -2.700 1.00 93.94 290 ILE A N 1
ATOM 2235 C CA . ILE A 1 290 ? 10.661 9.334 -2.937 1.00 93.94 290 ILE A CA 1
ATOM 2236 C C . ILE A 1 290 ? 9.263 9.902 -3.208 1.00 93.94 290 ILE A C 1
ATOM 2238 O O . ILE A 1 290 ? 8.902 10.941 -2.661 1.00 93.94 290 ILE A O 1
ATOM 2242 N N . GLY A 1 291 ? 8.449 9.204 -4.002 1.00 94.00 291 GLY A N 1
ATOM 2243 C CA . GLY A 1 291 ? 7.074 9.593 -4.293 1.00 94.00 291 GLY A CA 1
ATOM 2244 C C . GLY A 1 291 ? 6.199 9.653 -3.040 1.00 94.00 291 GLY A C 1
ATOM 2245 O O . GLY A 1 291 ? 5.424 10.594 -2.892 1.00 94.00 291 GLY A O 1
ATOM 2246 N N . ILE A 1 292 ? 6.359 8.716 -2.101 1.00 93.31 292 ILE A N 1
ATOM 2247 C CA . ILE A 1 292 ? 5.678 8.737 -0.793 1.00 93.31 292 ILE A CA 1
ATOM 2248 C C . ILE A 1 292 ? 6.269 9.797 0.144 1.00 93.31 292 ILE A C 1
ATOM 2250 O O . ILE A 1 292 ? 5.562 10.328 0.993 1.00 93.31 292 ILE A O 1
ATOM 2254 N N . TRP A 1 293 ? 7.530 10.171 0.008 1.00 93.38 293 TRP A N 1
ATOM 2255 C CA . TRP A 1 293 ? 8.135 11.162 0.897 1.00 93.38 293 TRP A CA 1
ATOM 2256 C C . TRP A 1 293 ? 7.909 12.618 0.446 1.00 93.38 293 TRP A C 1
ATOM 2258 O O . TRP A 1 293 ? 7.812 13.521 1.271 1.00 93.38 293 TRP A O 1
ATOM 2268 N N . ALA A 1 294 ? 7.820 12.877 -0.859 1.00 91.62 294 ALA A N 1
ATOM 2269 C CA . ALA A 1 294 ? 7.875 14.235 -1.399 1.00 91.62 294 ALA A CA 1
ATOM 2270 C C . ALA A 1 294 ? 6.567 15.031 -1.235 1.00 91.62 294 ALA A C 1
ATOM 2272 O O . ALA A 1 294 ? 5.585 14.746 -1.904 1.00 91.62 294 ALA A O 1
ATOM 2273 N N . ASP A 1 295 ? 6.541 16.110 -0.457 1.00 88.00 295 ASP A N 1
ATOM 2274 C CA . ASP A 1 295 ? 5.326 16.947 -0.335 1.00 88.00 295 ASP A CA 1
ATOM 2275 C C . ASP A 1 295 ? 5.068 17.857 -1.550 1.00 88.00 295 ASP A C 1
ATOM 2277 O O . ASP A 1 295 ? 3.941 18.279 -1.804 1.00 88.00 295 ASP A O 1
ATOM 2281 N N . ASN A 1 296 ? 6.106 18.159 -2.330 1.00 88.44 296 ASN A N 1
ATOM 2282 C CA . ASN A 1 296 ? 6.055 19.077 -3.466 1.00 88.44 296 ASN A CA 1
ATOM 2283 C C . ASN A 1 296 ? 6.867 18.537 -4.661 1.00 88.44 296 ASN A C 1
ATOM 2285 O O . ASN A 1 296 ? 7.632 17.577 -4.537 1.00 88.44 296 ASN A O 1
ATOM 2289 N N . PHE A 1 297 ? 6.693 19.162 -5.828 1.00 86.88 297 PHE A N 1
ATOM 2290 C CA . PHE A 1 297 ? 7.394 18.773 -7.056 1.00 86.88 297 PHE A CA 1
ATOM 2291 C C . PHE A 1 297 ? 8.913 18.981 -6.971 1.00 86.88 297 PHE A C 1
ATOM 2293 O O . PHE A 1 297 ? 9.663 18.219 -7.576 1.00 86.88 297 PHE A O 1
ATOM 2300 N N . GLU A 1 298 ? 9.377 19.962 -6.193 1.00 87.12 298 GLU A N 1
ATOM 2301 C CA . GLU A 1 298 ? 10.809 20.221 -6.006 1.00 87.12 298 GLU A CA 1
ATOM 2302 C C . GLU A 1 298 ? 11.500 19.055 -5.300 1.00 87.12 298 GLU A C 1
ATOM 2304 O O . GLU A 1 298 ? 12.476 18.520 -5.816 1.00 87.12 298 GLU A O 1
ATOM 2309 N N . LYS A 1 299 ? 10.956 18.583 -4.170 1.00 84.94 299 LYS A N 1
ATOM 2310 C CA . LYS A 1 299 ? 11.459 17.407 -3.443 1.00 84.94 299 LYS A CA 1
ATOM 2311 C C . LYS A 1 299 ? 11.473 16.158 -4.325 1.00 84.94 299 LYS A C 1
ATOM 2313 O O . LYS A 1 299 ? 12.389 15.345 -4.215 1.00 84.94 299 LYS A O 1
ATOM 2318 N N . LEU A 1 300 ? 10.484 16.029 -5.211 1.00 86.19 300 LEU A N 1
ATOM 2319 C CA . LEU A 1 300 ? 10.366 14.912 -6.147 1.00 86.19 300 LEU A CA 1
ATOM 2320 C C . LEU A 1 300 ? 11.512 14.880 -7.174 1.00 86.19 300 LEU A C 1
ATOM 2322 O O . LEU A 1 300 ? 11.908 13.798 -7.598 1.00 86.19 300 LEU A O 1
ATOM 2326 N N . GLN A 1 301 ? 12.052 16.040 -7.563 1.00 83.25 301 GLN A N 1
ATOM 2327 C CA . GLN A 1 301 ? 13.161 16.154 -8.521 1.00 83.25 301 GLN A CA 1
ATOM 2328 C C . GLN A 1 301 ? 14.532 16.305 -7.851 1.00 83.25 301 GLN A C 1
ATOM 2330 O O . GLN A 1 301 ? 15.535 15.842 -8.390 1.00 83.25 301 GLN A O 1
ATOM 2335 N N . PHE A 1 302 ? 14.586 16.907 -6.664 1.00 80.50 302 PHE A N 1
ATOM 2336 C CA . PHE A 1 302 ? 15.821 17.185 -5.936 1.00 80.50 302 PHE A CA 1
ATOM 2337 C C . PHE A 1 302 ? 16.583 15.911 -5.562 1.00 80.50 302 PHE A C 1
ATOM 2339 O O . PHE A 1 302 ? 17.788 15.824 -5.788 1.00 80.50 302 PHE A O 1
ATOM 2346 N N . VAL A 1 303 ? 15.886 14.902 -5.032 1.00 76.25 303 VAL A N 1
ATOM 2347 C CA . VAL A 1 303 ? 16.522 13.646 -4.606 1.00 76.25 303 VAL A CA 1
ATOM 2348 C C . VAL A 1 303 ? 17.123 12.884 -5.800 1.00 76.25 303 VAL A C 1
ATOM 2350 O O . VAL A 1 303 ? 18.296 12.513 -5.723 1.00 76.25 303 VAL A O 1
ATOM 2353 N N . PRO A 1 304 ? 16.408 12.712 -6.933 1.00 75.62 304 PRO A N 1
ATOM 2354 C CA . PRO A 1 304 ? 17.011 12.218 -8.168 1.00 75.62 304 PRO A CA 1
ATOM 2355 C C . PRO A 1 304 ? 18.231 13.025 -8.625 1.00 75.62 304 PRO A C 1
ATOM 2357 O O . PRO A 1 304 ? 19.247 12.435 -8.972 1.00 75.62 304 PRO A O 1
ATOM 2360 N N . MET A 1 305 ? 18.174 14.359 -8.594 1.00 75.12 305 MET A N 1
ATOM 2361 C CA . MET A 1 305 ? 19.298 15.195 -9.032 1.00 75.12 305 MET A CA 1
ATOM 2362 C C . MET A 1 305 ? 20.534 15.044 -8.139 1.00 75.12 305 MET A C 1
ATOM 2364 O O . MET A 1 305 ? 21.646 14.978 -8.656 1.00 75.12 305 MET A O 1
ATOM 2368 N N . LEU A 1 306 ? 20.359 14.961 -6.821 1.00 77.19 306 LEU A N 1
ATOM 2369 C CA . LEU A 1 306 ? 21.470 14.846 -5.878 1.00 77.19 306 LEU A CA 1
ATOM 2370 C C . LEU A 1 306 ? 22.099 13.448 -5.874 1.00 77.19 306 LEU A C 1
ATOM 2372 O O . LEU A 1 306 ? 23.300 13.331 -5.666 1.00 77.19 306 LEU A O 1
ATOM 2376 N N . ILE A 1 307 ? 21.297 12.397 -6.066 1.00 72.44 307 ILE A N 1
ATOM 2377 C CA . ILE A 1 307 ? 21.755 11.007 -5.924 1.00 72.44 307 ILE A CA 1
ATOM 2378 C C . ILE A 1 307 ? 22.101 10.383 -7.274 1.00 72.44 307 ILE A C 1
ATOM 2380 O O . ILE A 1 307 ? 23.111 9.701 -7.380 1.00 72.44 307 ILE A O 1
ATOM 2384 N N . LEU A 1 308 ? 21.284 10.592 -8.307 1.00 71.75 308 LEU A N 1
ATOM 2385 C CA . LEU A 1 308 ? 21.455 9.898 -9.586 1.00 71.75 308 LEU A CA 1
ATOM 2386 C C . LEU A 1 308 ? 22.510 10.574 -10.455 1.00 71.75 308 LEU A C 1
ATOM 2388 O O . LEU A 1 308 ? 23.339 9.873 -11.008 1.00 71.75 308 LEU A O 1
ATOM 2392 N N . THR A 1 309 ? 22.535 11.907 -10.526 1.00 72.62 309 THR A N 1
ATOM 2393 C CA . THR A 1 309 ? 23.525 12.644 -11.335 1.00 72.62 309 THR A CA 1
ATOM 2394 C C . THR A 1 309 ? 24.988 12.329 -10.979 1.00 72.62 309 THR A C 1
ATOM 2396 O O . THR A 1 309 ? 25.791 12.230 -11.895 1.00 72.62 309 THR A O 1
ATOM 2399 N N . PRO A 1 310 ? 25.391 12.152 -9.701 1.00 69.06 310 PRO A N 1
ATOM 2400 C CA . PRO A 1 310 ? 26.760 11.726 -9.389 1.00 69.06 310 PRO A CA 1
ATOM 2401 C C . PRO A 1 310 ? 27.009 10.218 -9.552 1.00 69.06 310 PRO A C 1
ATOM 2403 O O . PRO A 1 310 ? 28.161 9.796 -9.519 1.00 69.06 310 PRO A O 1
ATOM 2406 N N . LEU A 1 311 ? 25.963 9.398 -9.698 1.00 59.97 311 LEU A N 1
ATOM 2407 C CA . LEU A 1 311 ? 26.084 7.962 -9.992 1.00 59.97 311 LEU A CA 1
ATOM 2408 C C . LEU A 1 311 ? 26.204 7.672 -11.499 1.00 59.97 311 LEU A C 1
ATOM 2410 O O . LEU A 1 311 ? 26.316 6.505 -11.880 1.00 59.97 311 LEU A O 1
ATOM 2414 N N . THR A 1 312 ? 26.144 8.708 -12.338 1.00 48.72 312 THR A N 1
ATOM 2415 C CA . THR A 1 312 ? 26.115 8.643 -13.806 1.00 48.72 312 THR A CA 1
ATOM 2416 C C . THR A 1 312 ? 27.294 9.376 -14.407 1.00 48.72 312 THR A C 1
ATOM 2418 O O . THR A 1 312 ? 27.903 8.818 -15.344 1.00 48.72 312 THR A O 1
#

InterPro domains:
  IPR003439 ABC transporter-like, ATP-binding domain [PF00005] (27-132)
  IPR003439 ABC transporter-like, ATP-binding domain [PS50893] (11-235)
  IPR013525 ABC-2 type transporter, transmembrane domain [PF01061] (138-312)
  IPR027417 P-loop containing nucleoside triphosphate hydrolase [G3DSA:3.40.50.300] (1-154)
  IPR027417 P-loop containing nucleoside triphosphate hydrolase [SSF52540] (10-138)
  IPR052522 ABC-2 integral membrane transport permease [PTHR43332] (134-312)

Foldseek 3Di:
DDDPFPPFFQKWWFQFWDADPVRDTQDGGDTDTHGPPDDDDDDDDPSNNPVVVVCCQLLNDPTPDTFMAGSNATCPPRVLVSNLRDDDDDPDDDDDPPDDPLVVVQVVCVVSVHDDDSVVSQVVCVVVLNHPPAPVVVLVVLQVVLVVVVVVVCCPLAVVLLVVLLVVLCCCVVPVCVPQQDDPNHGPLQVCLVVSLLLQLLLQLLLQLLCSQQVCVVVVVCVVVVVDSHDPVSVLCSSLVNSLVSSVVNSVSSNVSSCVRDPDDDPDVPVVSVVSSVSSSVSNSVSNVQSVVDPDPCSSVVVCCVPSVVVD

Organism: NCBI:txid37863